Protein AF-A0A9E3BN35-F1 (afdb_monomer)

Foldseek 3Di:
DDDDDPPPVVVVVVVVVVVVVVVVVPPPWPPDAQKDWDDFPVDIAIFGAAGPVQDFLVLQLVQLDPDPDDRDPLNVQLVVLQVQLVVCLVVLVNVSNLVSRLVSLLSSLLRGPHQDDLVSLVVNLVSLVSRLVSLVVRCVVPVDPLSVVLSVLLVVLSVQLVVCSVVVNRSSSSNSSSRSSSSSCCRHLQNSLVVLLVVLVVLLVVVLDDPVLSVVLVVLSVVLSVCVSVVNSVSSNVSSRVSRRSSVVSVVD

Radius of gyration: 23.65 Å; Cα contacts (8 Å, |Δi|>4): 330; chains: 1; bounding box: 85×55×57 Å

Nearest PDB structures (foldseek):
  8xup-assembly1_B  TM=1.779E-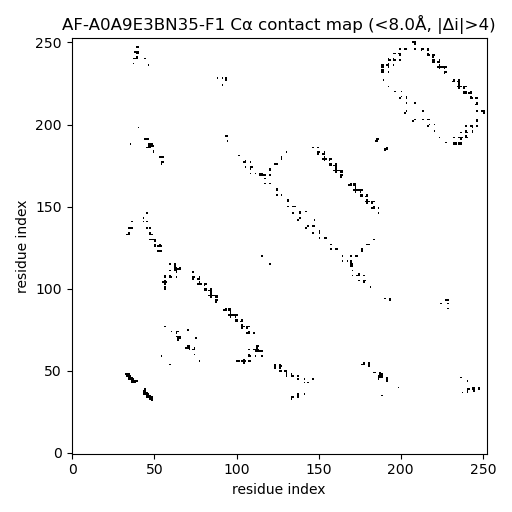01  e=2.300E+00  Escherichia coli K-12
  5vju-assembly1_A  TM=2.132E-01  e=3.803E+00  synthetic construct
  7dhg-assembly1_C  TM=1.861E-01  e=6.287E+00  Homo sapiens

Solvent-accessible surface area (backbone atoms only — not comparable to full-atom values): 13477 Å² total; per-residue (Å²): 139,83,85,84,69,86,74,64,64,66,74,69,53,59,68,61,59,59,60,59,60,62,62,69,70,65,65,85,61,78,92,63,68,53,44,52,76,50,76,35,86,96,38,79,46,67,22,31,49,73,49,94,66,47,60,50,33,74,74,41,50,80,32,29,53,85,57,96,85,61,81,28,74,58,43,52,51,32,51,51,28,48,53,47,18,51,52,28,43,76,71,66,37,52,68,64,12,53,54,27,48,47,50,19,19,48,52,34,39,74,47,51,74,46,72,58,57,69,65,63,55,51,52,34,49,54,27,49,49,56,34,50,53,32,45,48,59,42,33,76,77,49,82,43,68,73,59,51,52,45,52,50,52,27,49,53,25,44,52,52,14,52,53,28,43,74,74,67,35,42,52,62,15,38,42,26,43,37,53,19,43,48,48,54,46,59,34,16,30,49,45,38,20,52,56,39,40,56,54,34,49,52,52,54,71,66,62,78,52,60,72,70,57,40,54,50,33,54,52,34,47,50,57,14,50,52,22,46,75,73,71,37,25,65,60,10,24,56,32,16,42,51,27,26,39,57,56,46,68,57,73,77,108

Sequence (253 aa):
MRPIRRSDWIRVLLPAVACLGLLAACDEGPTGPGSQAQPAGGRMWVAVALPRDLPDDRTWLPFLSAGKGTPSPALQRVQALQETAKKLRKRGDLEGSLRKEEEASRVAAASLTAPPPRAAVADALASLDRWTGRAEEAYERHPLQELSDGLGAVRQERDAAAAALTRGDTLAAVGHLAQAAAEARQHSPAAVALRVFARAEEVVKSGRLPKEEAARADRLLRYARDAVLTGDPDRAFRRAVYALQLVESYAAR

Secondary structure (DSSP, 8-state):
-PPPPTTSSHHHHHHHHHHHHHHTT-----SS-SEEEEEETTEEEEEEPPPTT---HHHHGGGS--SSS---HHHHHHHHHHHHHHHHHHTT-HHHHHHHHHHHHHHHHHT-SSPPPHHHHHHHHHHHHHHHHHHHHHHHHS--HHHHHHHHHHHHHHHHHHHHHHTT-HHHHHHHHHHHHHHHHHTSHHHHHHHHHHHHHHHHHTT-S-HHHHHHHHHHHHHHHHHHHTT-HHHHHHHHHHHHHHHHHHHT-

pLDDT: mean 89.17, std 15.25, range [40.41, 98.75]

Structure (mmCIF, N/CA/C/O backbone):
data_AF-A0A9E3BN35-F1
#
_entry.id   AF-A0A9E3BN35-F1
#
loop_
_atom_site.group_PDB
_atom_site.id
_atom_site.type_symbol
_atom_site.label_atom_id
_atom_site.label_alt_id
_atom_site.label_comp_id
_atom_site.label_asym_id
_atom_site.label_entity_id
_atom_site.label_seq_id
_atom_site.pdbx_PDB_ins_code
_atom_site.Cartn_x
_atom_site.Cartn_y
_atom_site.Cartn_z
_atom_site.occupancy
_atom_site.B_iso_or_equiv
_atom_site.auth_seq_id
_atom_site.auth_comp_id
_atom_site.auth_asym_id
_atom_site.auth_atom_id
_atom_site.pdbx_PDB_model_num
ATOM 1 N N . MET A 1 1 ? -59.837 39.188 -5.276 1.00 44.50 1 MET A N 1
ATOM 2 C CA . MET A 1 1 ? -58.542 38.647 -4.803 1.00 44.50 1 MET A CA 1
ATOM 3 C C . MET A 1 1 ? -58.823 37.452 -3.902 1.00 44.50 1 MET A C 1
ATOM 5 O O . MET A 1 1 ? -59.474 37.635 -2.883 1.00 44.50 1 MET A O 1
ATOM 9 N N . ARG A 1 2 ? -58.458 36.226 -4.309 1.00 40.41 2 ARG A N 1
ATOM 10 C CA . ARG A 1 2 ? -58.691 35.005 -3.512 1.00 40.41 2 ARG A CA 1
ATOM 11 C C . ARG A 1 2 ? -57.408 34.617 -2.757 1.00 40.41 2 ARG A C 1
ATOM 13 O O . ARG A 1 2 ? -56.348 34.639 -3.379 1.00 40.41 2 ARG A O 1
ATOM 20 N N . PRO A 1 3 ? -57.485 34.265 -1.462 1.00 53.59 3 PRO A N 1
ATOM 21 C CA . PRO A 1 3 ? -56.320 33.868 -0.681 1.00 53.59 3 PRO A CA 1
ATOM 22 C C . PRO A 1 3 ? -55.860 32.458 -1.071 1.00 53.59 3 PRO A C 1
ATOM 24 O O . PRO A 1 3 ? -56.655 31.517 -1.113 1.00 53.59 3 PRO A O 1
ATOM 27 N N . ILE A 1 4 ? -54.567 32.321 -1.357 1.00 51.22 4 ILE A N 1
ATOM 28 C CA . ILE A 1 4 ? -53.912 31.047 -1.667 1.00 51.22 4 ILE A CA 1
ATOM 29 C C . ILE A 1 4 ? -53.781 30.246 -0.360 1.00 51.22 4 ILE A C 1
ATOM 31 O O . ILE A 1 4 ? -53.224 30.733 0.626 1.00 51.22 4 ILE A O 1
ATOM 35 N N . ARG A 1 5 ? -54.333 29.024 -0.333 1.00 52.69 5 ARG A N 1
ATOM 36 C CA . ARG A 1 5 ? -54.295 28.119 0.828 1.00 52.69 5 ARG A CA 1
ATOM 37 C C . ARG A 1 5 ? -52.888 27.535 1.006 1.00 52.69 5 ARG A C 1
ATOM 39 O O . ARG A 1 5 ? -52.274 27.055 0.061 1.00 52.69 5 ARG A O 1
ATOM 46 N N . ARG A 1 6 ? -52.404 27.522 2.254 1.00 56.34 6 ARG A N 1
ATOM 47 C CA . ARG A 1 6 ? -51.079 27.017 2.679 1.00 56.34 6 ARG A CA 1
ATOM 48 C C . ARG A 1 6 ? -50.825 25.517 2.408 1.00 56.34 6 ARG A C 1
ATOM 50 O O . ARG A 1 6 ? -49.714 25.058 2.638 1.00 56.34 6 ARG A O 1
ATOM 57 N N . SER A 1 7 ? -51.807 24.751 1.927 1.00 54.62 7 SER A N 1
ATOM 58 C CA . SER A 1 7 ? -51.709 23.289 1.763 1.00 54.62 7 SER A CA 1
ATOM 59 C C . SER A 1 7 ? -50.992 22.821 0.495 1.00 54.62 7 SER A C 1
ATOM 61 O O . SER A 1 7 ? -50.575 21.666 0.435 1.00 54.62 7 SER A O 1
ATOM 63 N N . ASP A 1 8 ? -50.823 23.689 -0.504 1.00 49.91 8 ASP A N 1
ATOM 64 C CA . ASP A 1 8 ? -50.390 23.245 -1.839 1.00 49.91 8 ASP A CA 1
ATOM 65 C C . ASP A 1 8 ? -48.860 23.242 -2.016 1.00 49.91 8 ASP A C 1
ATOM 67 O O . ASP A 1 8 ? -48.334 22.621 -2.937 1.00 49.91 8 ASP A O 1
ATOM 71 N N . TRP A 1 9 ? -48.121 23.837 -1.075 1.00 50.06 9 TRP A N 1
ATOM 72 C CA . TRP A 1 9 ? -46.653 23.905 -1.105 1.00 50.06 9 TRP A CA 1
ATOM 73 C C . TRP A 1 9 ? -45.988 22.575 -0.712 1.00 50.06 9 TRP A C 1
ATOM 75 O O . TRP A 1 9 ? -44.889 22.268 -1.167 1.00 50.06 9 TRP A O 1
ATOM 85 N N . ILE A 1 10 ? -46.667 21.743 0.087 1.00 53.41 10 ILE A N 1
ATOM 86 C CA . ILE A 1 10 ? -46.112 20.476 0.596 1.00 53.41 10 ILE A CA 1
ATOM 87 C C . ILE A 1 10 ? -46.062 19.398 -0.503 1.00 53.41 10 ILE A C 1
ATOM 89 O O . ILE A 1 10 ? -45.194 18.529 -0.475 1.00 53.41 10 ILE A O 1
ATOM 93 N N . ARG A 1 11 ? -46.934 19.466 -1.519 1.00 51.69 11 ARG A N 1
ATOM 94 C CA . ARG A 1 11 ? -46.989 18.453 -2.593 1.00 51.69 11 ARG A CA 1
ATOM 95 C C . ARG A 1 11 ? -45.994 18.682 -3.732 1.00 51.69 11 ARG A C 1
ATOM 97 O O . ARG A 1 11 ? -45.721 17.744 -4.471 1.00 51.69 11 ARG A O 1
ATOM 104 N N . VAL A 1 12 ? -45.421 19.880 -3.850 1.00 51.91 12 VAL A N 1
ATOM 105 C CA . VAL A 1 12 ? -44.444 20.204 -4.908 1.00 51.91 12 VAL A CA 1
ATOM 106 C C . VAL A 1 12 ? -42.994 20.005 -4.441 1.00 51.91 12 VAL A C 1
ATOM 108 O O . VAL A 1 12 ? -42.112 19.784 -5.263 1.00 51.91 12 VAL A O 1
ATOM 111 N N . LEU A 1 13 ? -42.731 19.995 -3.128 1.00 49.06 13 LEU A N 1
ATOM 112 C CA . LEU A 1 13 ? -41.369 19.859 -2.587 1.00 49.06 13 LEU A CA 1
ATOM 113 C C . LEU A 1 13 ? -40.915 18.410 -2.328 1.00 49.06 13 LEU A C 1
ATOM 115 O O . LEU A 1 13 ? -39.712 18.165 -2.261 1.00 49.06 13 LEU A O 1
ATOM 119 N N . LEU A 1 14 ? -41.828 17.435 -2.231 1.00 48.91 14 LEU A N 1
ATOM 120 C CA . LEU A 1 14 ? -41.452 16.039 -1.957 1.00 48.91 14 LEU A CA 1
ATOM 121 C C . LEU A 1 14 ? -40.652 15.324 -3.074 1.00 48.91 14 LEU A C 1
ATOM 123 O O . LEU A 1 14 ? -39.732 14.585 -2.726 1.00 48.91 14 LEU A O 1
ATOM 127 N N . PRO A 1 15 ? -40.908 15.516 -4.386 1.00 50.22 15 PRO A N 1
ATOM 128 C CA . PRO A 1 15 ? -40.126 14.819 -5.412 1.00 50.22 15 PRO A CA 1
ATOM 129 C C . PRO A 1 15 ? -38.738 15.441 -5.655 1.00 50.22 15 PRO A C 1
ATOM 131 O O . PRO A 1 15 ? -37.849 14.760 -6.159 1.00 50.22 15 PRO A O 1
ATOM 134 N N . ALA A 1 16 ? -38.506 16.698 -5.253 1.00 51.12 16 ALA A N 1
ATOM 135 C CA . ALA A 1 16 ? -37.208 17.360 -5.426 1.00 51.12 16 ALA A CA 1
ATOM 136 C C . ALA A 1 16 ? -36.141 16.867 -4.427 1.00 51.12 16 ALA A C 1
ATOM 138 O O . ALA A 1 16 ? -34.960 16.810 -4.764 1.00 51.12 16 ALA A O 1
ATOM 139 N N . VAL A 1 17 ? -36.545 16.449 -3.221 1.00 53.34 17 VAL A N 1
ATOM 140 C CA . VAL A 1 17 ? -35.624 15.904 -2.204 1.00 53.34 17 VAL A CA 1
ATOM 141 C C . VAL A 1 17 ? -35.221 14.455 -2.520 1.00 53.34 17 VAL A C 1
ATOM 143 O O . VAL A 1 17 ? -34.098 14.054 -2.226 1.00 53.34 17 VAL A O 1
ATOM 146 N N . ALA A 1 18 ? -36.079 13.685 -3.201 1.00 51.22 18 ALA A N 1
ATOM 147 C CA . ALA A 1 18 ? -35.779 12.304 -3.591 1.00 51.22 18 ALA A CA 1
ATOM 148 C C . ALA A 1 18 ? -34.707 12.199 -4.699 1.00 51.22 18 ALA A C 1
ATOM 150 O O . ALA A 1 18 ? -33.883 11.288 -4.667 1.00 51.22 18 ALA A O 1
ATOM 151 N N . CYS A 1 19 ? -34.649 13.151 -5.639 1.00 48.66 19 CYS A N 1
ATOM 152 C CA . CYS A 1 19 ? -33.632 13.147 -6.701 1.00 48.66 19 CYS A CA 1
ATOM 153 C C . CYS A 1 19 ? -32.238 13.595 -6.220 1.00 48.66 19 CYS A C 1
ATOM 155 O O . CYS A 1 19 ? -31.234 13.150 -6.770 1.00 48.66 19 CYS A O 1
ATOM 157 N N . LEU A 1 20 ? -32.152 14.420 -5.170 1.00 49.88 20 LEU A N 1
ATOM 158 C CA . LEU A 1 20 ? -30.868 14.823 -4.574 1.00 49.88 20 LEU A CA 1
ATOM 159 C C . LEU A 1 20 ? -30.206 13.697 -3.758 1.00 49.88 20 LEU A C 1
ATOM 161 O O . LEU A 1 20 ? -28.986 13.688 -3.625 1.00 49.88 20 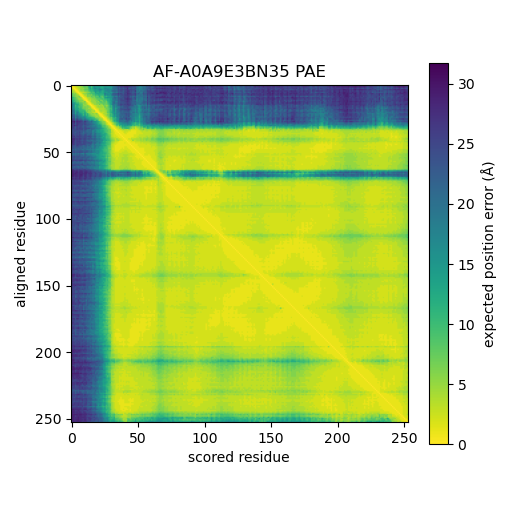LEU A O 1
ATOM 165 N N . GLY A 1 21 ? -30.975 12.712 -3.277 1.00 51.84 21 GLY A N 1
ATOM 166 C CA . GLY A 1 21 ? -30.437 11.528 -2.592 1.00 51.84 21 GLY A CA 1
ATOM 167 C C . GLY A 1 21 ? -29.764 10.508 -3.520 1.00 51.84 21 GLY A C 1
ATOM 168 O O . GLY A 1 21 ? -28.888 9.772 -3.078 1.00 51.84 21 GLY A O 1
ATOM 169 N N . LEU A 1 22 ? -30.119 10.484 -4.811 1.00 48.56 22 LEU A N 1
ATOM 170 C CA . LEU A 1 22 ? -29.555 9.539 -5.788 1.00 48.56 22 LEU A CA 1
ATOM 171 C C . LEU A 1 22 ? -28.201 9.984 -6.360 1.00 48.56 22 LEU A C 1
ATOM 173 O O . LEU A 1 22 ? -27.434 9.144 -6.816 1.00 48.56 22 LEU A O 1
ATOM 177 N N . LEU A 1 23 ? -27.870 11.277 -6.294 1.00 47.50 23 LEU A N 1
ATOM 178 C CA . LEU A 1 23 ? -26.570 11.792 -6.749 1.00 47.50 23 LEU A CA 1
ATOM 179 C C . LEU A 1 23 ? -25.475 11.713 -5.673 1.00 47.50 23 LEU A C 1
ATOM 181 O O . LEU A 1 23 ? -24.298 11.753 -6.011 1.00 47.50 23 LEU A O 1
ATOM 185 N N . ALA A 1 24 ? -25.841 11.545 -4.399 1.00 49.00 24 ALA A N 1
ATOM 186 C CA . ALA A 1 24 ? -24.886 11.351 -3.304 1.00 49.00 24 ALA A CA 1
ATOM 187 C C . ALA A 1 24 ? -24.392 9.894 -3.167 1.00 49.00 24 ALA A C 1
ATOM 189 O O . ALA A 1 24 ? -23.493 9.632 -2.375 1.00 49.00 24 ALA A O 1
ATOM 190 N N . ALA A 1 25 ? -24.968 8.951 -3.924 1.00 49.81 25 ALA A N 1
ATOM 191 C CA . ALA A 1 25 ? -24.555 7.543 -3.936 1.00 49.81 25 ALA A CA 1
ATOM 192 C C . ALA A 1 25 ? -23.559 7.205 -5.061 1.00 49.81 25 ALA A C 1
ATOM 194 O O . ALA A 1 25 ? -23.010 6.105 -5.086 1.00 49.81 25 ALA A O 1
ATOM 195 N N . CYS A 1 26 ? -23.286 8.149 -5.966 1.00 51.53 26 CYS A N 1
ATOM 196 C CA . CYS A 1 26 ? -22.156 8.071 -6.888 1.00 51.53 26 CYS A CA 1
ATOM 197 C C . CYS A 1 26 ? -20.913 8.605 -6.175 1.00 51.53 26 CYS A C 1
ATOM 199 O O . CYS A 1 26 ? -20.358 9.630 -6.563 1.00 51.53 26 CYS A O 1
ATOM 201 N N . ASP A 1 27 ? -20.520 7.939 -5.091 1.00 46.34 27 ASP A N 1
ATOM 202 C CA . ASP A 1 27 ? -19.209 8.161 -4.499 1.00 46.34 27 ASP A CA 1
ATOM 203 C C . ASP A 1 27 ? -18.195 7.860 -5.611 1.00 46.34 27 ASP A C 1
ATOM 205 O O . ASP A 1 27 ? -18.192 6.756 -6.164 1.00 46.34 27 ASP A O 1
ATOM 209 N N . GLU A 1 28 ? -17.450 8.883 -6.037 1.00 46.50 28 GLU A N 1
ATOM 210 C CA . GLU A 1 28 ? -16.473 8.841 -7.126 1.00 46.50 28 GLU A CA 1
ATOM 211 C C . GLU A 1 28 ? -15.408 7.790 -6.802 1.00 46.50 28 GLU A C 1
ATOM 213 O O . GLU A 1 28 ? -14.345 8.065 -6.237 1.00 46.50 28 GLU A O 1
ATOM 218 N N . GLY A 1 29 ? -15.715 6.541 -7.146 1.00 51.66 29 GLY A N 1
ATOM 219 C CA . GLY A 1 29 ? -14.753 5.463 -7.164 1.00 51.66 29 GLY A CA 1
ATOM 220 C C . GLY A 1 29 ? -13.608 5.836 -8.104 1.00 51.66 29 GLY A C 1
ATOM 221 O O . GLY A 1 29 ? -13.793 6.638 -9.025 1.00 51.66 29 GLY A O 1
ATOM 222 N N . PRO A 1 30 ? -12.406 5.274 -7.896 1.00 55.41 30 PRO A N 1
ATOM 223 C CA . PRO A 1 30 ? -11.317 5.472 -8.839 1.00 55.41 30 PRO A CA 1
ATOM 224 C C . PRO A 1 30 ? -11.822 5.123 -10.243 1.00 55.41 30 PRO A C 1
ATOM 226 O O . PRO A 1 30 ? -12.254 4.003 -10.489 1.00 55.41 30 PRO A O 1
ATOM 229 N N . THR A 1 31 ? -11.789 6.089 -11.161 1.00 63.09 31 THR A N 1
ATOM 230 C CA . THR A 1 31 ? -12.242 5.914 -12.553 1.00 63.09 31 THR A CA 1
ATOM 231 C C . THR A 1 31 ? -11.302 5.021 -13.372 1.00 63.09 31 THR A C 1
ATOM 233 O O . THR A 1 31 ? -11.561 4.743 -14.542 1.00 63.09 31 THR A O 1
ATOM 236 N N . GLY A 1 32 ? -10.199 4.574 -12.765 1.00 69.31 32 GLY A N 1
ATOM 237 C CA . GLY A 1 32 ? -9.247 3.627 -13.328 1.00 69.31 32 GLY A CA 1
ATOM 238 C C . GLY A 1 32 ? -9.617 2.160 -13.066 1.00 69.31 32 GLY A C 1
ATOM 239 O O . GLY A 1 32 ? -10.501 1.856 -12.265 1.00 69.31 32 GLY A O 1
ATOM 240 N N . PRO A 1 33 ? -8.927 1.220 -13.729 1.00 84.12 33 PRO A N 1
ATOM 241 C CA . PRO A 1 33 ? -9.151 -0.205 -13.518 1.00 84.12 33 PRO A CA 1
ATOM 242 C C . PRO A 1 33 ? -8.766 -0.625 -12.089 1.00 84.12 33 PRO A C 1
ATOM 244 O O . PRO A 1 33 ? -7.786 -0.134 -11.528 1.00 84.12 33 PRO A O 1
ATOM 247 N N . GLY A 1 34 ? -9.490 -1.594 -11.515 1.00 90.19 34 GLY A N 1
ATOM 248 C CA . GLY A 1 34 ? -9.203 -2.134 -10.174 1.00 90.19 34 GLY A CA 1
ATOM 249 C C . GLY A 1 34 ? -7.832 -2.817 -10.046 1.00 90.19 34 GLY A C 1
ATOM 250 O O . GLY A 1 34 ? -7.302 -2.945 -8.943 1.00 90.19 34 GLY A O 1
ATOM 251 N N . SER A 1 35 ? -7.228 -3.200 -11.172 1.00 94.88 35 SER A N 1
ATOM 252 C CA . SER A 1 35 ? -5.870 -3.737 -11.274 1.00 94.88 35 SER A CA 1
ATOM 253 C C . SER A 1 35 ? -5.256 -3.405 -12.636 1.00 94.88 35 SER A C 1
ATOM 255 O O . SER A 1 35 ? -5.982 -3.286 -13.622 1.00 94.88 35 SER A O 1
ATOM 257 N N . GLN A 1 36 ? -3.932 -3.338 -12.727 1.00 96.19 36 GLN A N 1
ATOM 258 C CA . GLN A 1 36 ? -3.188 -3.208 -13.981 1.00 96.19 36 GLN A CA 1
ATOM 259 C C . GLN A 1 36 ? -2.166 -4.336 -14.089 1.00 96.19 36 GLN A C 1
ATOM 261 O O . GLN A 1 36 ? -1.475 -4.633 -13.119 1.00 96.19 36 GLN A O 1
ATOM 266 N N . ALA A 1 37 ? -2.048 -4.928 -15.275 1.00 96.25 37 ALA A N 1
ATOM 267 C CA . ALA A 1 37 ? -1.070 -5.963 -15.573 1.00 96.25 37 ALA A CA 1
ATOM 268 C C . ALA A 1 37 ? -0.306 -5.596 -16.845 1.00 96.25 37 ALA A C 1
ATOM 270 O O . ALA A 1 37 ? -0.925 -5.235 -17.848 1.00 96.25 37 ALA A O 1
ATOM 271 N N . GLN A 1 38 ? 1.025 -5.644 -16.806 1.00 96.50 38 GLN A N 1
ATOM 272 C CA . GLN A 1 38 ? 1.857 -5.382 -17.979 1.00 96.50 38 GLN A CA 1
ATOM 273 C C . GLN A 1 38 ? 3.110 -6.276 -17.995 1.00 96.50 38 GLN A C 1
ATOM 275 O O . GLN A 1 38 ? 3.776 -6.411 -16.963 1.00 96.50 38 GLN A O 1
ATOM 280 N N . PRO A 1 39 ? 3.460 -6.880 -19.148 1.00 96.19 39 PRO A N 1
ATOM 281 C CA . PRO A 1 39 ? 4.658 -7.702 -19.271 1.00 96.19 39 PRO A CA 1
ATOM 282 C C . PRO A 1 39 ? 5.913 -6.834 -19.416 1.00 96.19 39 PRO A C 1
ATOM 284 O O . PRO A 1 39 ? 5.940 -5.926 -20.244 1.00 96.19 39 PRO A O 1
ATOM 287 N N . ALA A 1 40 ? 6.952 -7.126 -18.637 1.00 94.94 40 ALA A N 1
ATOM 288 C CA . ALA A 1 40 ? 8.309 -6.584 -18.761 1.00 94.94 40 ALA A CA 1
ATOM 289 C C . ALA A 1 40 ? 9.254 -7.349 -17.833 1.00 94.94 40 ALA A C 1
ATOM 291 O O . ALA A 1 40 ? 8.822 -7.934 -16.845 1.00 94.94 40 ALA A O 1
ATOM 292 N N . GLY A 1 41 ? 10.555 -7.316 -18.055 1.00 90.19 41 GLY A N 1
ATOM 293 C CA . GLY A 1 41 ? 11.478 -8.069 -17.207 1.00 90.19 41 GLY A CA 1
ATOM 294 C C . GLY A 1 41 ? 11.482 -9.573 -17.504 1.00 90.19 41 GLY A C 1
ATOM 295 O O . GLY A 1 41 ? 11.812 -10.335 -16.599 1.00 90.19 41 GLY A O 1
ATOM 296 N N . GLY A 1 42 ? 10.961 -10.022 -18.656 1.00 91.31 42 GLY A N 1
ATOM 297 C CA . GLY A 1 42 ? 10.615 -11.435 -18.889 1.00 91.31 42 GLY A CA 1
ATOM 298 C C . GLY A 1 42 ? 9.517 -11.981 -17.957 1.00 91.31 42 GLY A C 1
ATOM 299 O O . GLY A 1 42 ? 9.353 -13.193 -17.839 1.00 91.31 42 GLY A O 1
ATOM 300 N N . ARG A 1 43 ? 8.769 -11.106 -17.273 1.00 94.94 43 ARG A N 1
ATOM 301 C CA . ARG A 1 43 ? 7.707 -11.468 -16.323 1.00 94.94 43 ARG A CA 1
ATOM 302 C C . ARG A 1 43 ? 6.484 -10.568 -16.477 1.00 94.94 43 ARG A C 1
ATOM 304 O O . ARG A 1 43 ? 6.534 -9.526 -17.125 1.00 94.94 43 ARG A O 1
ATOM 311 N N . MET A 1 44 ? 5.371 -10.959 -15.867 1.00 96.50 44 MET A N 1
ATOM 312 C CA . MET A 1 44 ? 4.210 -10.082 -15.718 1.00 96.50 44 MET A CA 1
ATOM 313 C C . MET A 1 44 ? 4.349 -9.270 -14.427 1.00 96.50 44 MET A C 1
ATOM 315 O O . MET A 1 44 ? 4.699 -9.819 -13.379 1.00 96.50 44 MET A O 1
ATOM 319 N N . TRP A 1 45 ? 4.060 -7.973 -14.500 1.00 97.12 45 TRP A N 1
ATOM 320 C CA . TRP A 1 45 ? 3.931 -7.099 -13.338 1.00 97.12 45 TRP A CA 1
ATOM 321 C C . TRP A 1 45 ? 2.464 -6.777 -13.126 1.00 97.12 45 TRP A C 1
ATOM 323 O O . TRP A 1 45 ? 1.812 -6.296 -14.050 1.00 97.12 45 TRP A O 1
ATOM 333 N N . VAL A 1 46 ? 1.957 -7.028 -11.920 1.00 97.44 46 VAL A N 1
ATOM 334 C CA . VAL A 1 46 ? 0.560 -6.769 -11.561 1.00 97.44 46 VAL A CA 1
ATOM 335 C C . VAL A 1 46 ? 0.512 -5.813 -10.380 1.00 97.44 46 VAL A C 1
ATOM 337 O O . VAL A 1 46 ? 1.160 -6.044 -9.361 1.00 97.44 46 VAL A O 1
ATOM 340 N N . ALA A 1 47 ? -0.262 -4.745 -10.534 1.00 97.38 47 ALA A N 1
ATOM 341 C CA . ALA A 1 47 ? -0.576 -3.781 -9.494 1.00 97.38 47 ALA A CA 1
ATOM 342 C C . ALA A 1 47 ? -2.081 -3.773 -9.221 1.00 97.38 47 ALA A C 1
ATOM 344 O O . ALA A 1 47 ? -2.881 -3.761 -10.155 1.00 97.38 47 ALA A O 1
ATOM 345 N N . VAL A 1 48 ? -2.467 -3.738 -7.949 1.00 97.88 48 VAL A N 1
ATOM 346 C CA . VAL A 1 48 ? -3.865 -3.723 -7.499 1.00 97.88 48 VAL A CA 1
ATOM 347 C C . VAL A 1 48 ? -4.167 -2.363 -6.883 1.00 97.88 48 VAL A C 1
ATOM 349 O O . VAL A 1 48 ? -3.461 -1.902 -5.982 1.00 97.88 48 VAL A O 1
ATOM 352 N N . ALA A 1 49 ? -5.208 -1.693 -7.376 1.00 96.38 49 ALA A N 1
ATOM 353 C CA . ALA A 1 49 ? -5.590 -0.376 -6.889 1.00 96.38 49 ALA A CA 1
ATOM 354 C C . ALA A 1 49 ? -6.081 -0.468 -5.438 1.00 96.38 49 ALA A C 1
ATOM 356 O O . ALA A 1 49 ? -7.000 -1.231 -5.120 1.00 96.38 49 ALA A O 1
ATOM 357 N N . LEU A 1 50 ? -5.500 0.349 -4.559 1.00 96.06 50 LEU A N 1
ATOM 358 C CA . LEU A 1 50 ? -5.928 0.423 -3.167 1.00 96.06 50 LEU A CA 1
ATOM 359 C C . LEU A 1 50 ? -7.303 1.105 -3.079 1.00 96.06 50 LEU A C 1
ATOM 361 O O . LEU A 1 50 ? -7.546 2.101 -3.767 1.00 96.06 50 LEU A O 1
ATOM 365 N N . PRO A 1 51 ? -8.232 0.597 -2.260 1.00 95.56 51 PRO A N 1
ATOM 366 C CA . PRO A 1 51 ? -9.396 1.368 -1.846 1.00 95.56 51 PRO A CA 1
ATOM 367 C C . PRO A 1 51 ? -8.960 2.674 -1.166 1.00 95.56 51 PRO A C 1
ATOM 369 O O . PRO A 1 51 ? -7.967 2.701 -0.440 1.00 95.56 51 PRO A O 1
ATOM 372 N N . ARG A 1 52 ? -9.706 3.762 -1.394 1.00 92.69 52 ARG A N 1
ATOM 373 C CA . ARG A 1 52 ? -9.399 5.090 -0.830 1.00 92.69 52 ARG A CA 1
ATOM 374 C C . ARG A 1 52 ? -9.418 5.100 0.701 1.00 92.69 52 ARG A C 1
ATOM 376 O O . ARG A 1 52 ? -8.714 5.888 1.319 1.00 92.69 52 ARG A O 1
ATOM 383 N N . ASP A 1 53 ? -10.244 4.247 1.280 1.00 94.12 53 ASP A N 1
ATOM 384 C CA . ASP A 1 53 ? -10.501 4.108 2.708 1.00 94.12 53 ASP A CA 1
ATOM 385 C C . ASP A 1 53 ? -9.757 2.918 3.335 1.00 94.12 53 ASP A C 1
ATOM 387 O O . ASP A 1 53 ? -10.086 2.503 4.444 1.00 94.12 53 ASP A O 1
ATOM 391 N N . LEU A 1 54 ? -8.761 2.357 2.638 1.00 96.31 54 LEU A N 1
ATOM 392 C CA . LEU A 1 54 ? -7.901 1.330 3.218 1.00 96.31 54 LEU A CA 1
ATOM 393 C C . LEU A 1 54 ? -7.205 1.915 4.462 1.00 96.31 54 LEU A C 1
ATOM 395 O O . LEU A 1 54 ? -6.541 2.949 4.336 1.00 96.31 54 LEU A O 1
ATOM 399 N N . PRO A 1 55 ? -7.314 1.278 5.644 1.00 96.25 55 PRO A N 1
ATOM 400 C CA . PRO A 1 55 ? -6.874 1.878 6.898 1.00 96.25 55 PRO A CA 1
ATOM 401 C C . PRO A 1 55 ? -5.376 2.186 6.883 1.00 96.25 55 PRO A C 1
ATOM 403 O O . PRO A 1 55 ? -4.552 1.322 6.562 1.00 96.25 55 PRO A O 1
ATOM 406 N N . ASP A 1 56 ? -5.019 3.419 7.230 1.00 96.25 56 ASP A N 1
ATOM 407 C CA . ASP A 1 56 ? -3.648 3.907 7.385 1.00 96.25 56 ASP A CA 1
ATOM 408 C C . ASP A 1 56 ? -3.399 4.381 8.827 1.00 96.25 56 ASP A C 1
ATOM 410 O O . ASP A 1 56 ? -4.221 4.203 9.728 1.00 96.25 56 ASP A O 1
ATOM 414 N N . ASP A 1 57 ? -2.238 4.975 9.073 1.00 95.69 57 ASP A N 1
ATOM 415 C CA . ASP A 1 57 ? -1.903 5.545 10.371 1.00 95.69 57 ASP A CA 1
ATOM 416 C C . ASP A 1 57 ? -2.884 6.646 10.807 1.00 95.69 57 ASP A C 1
ATOM 418 O O . ASP A 1 57 ? -3.197 6.748 11.995 1.00 95.69 57 ASP A O 1
ATOM 422 N N . ARG A 1 58 ? -3.427 7.428 9.863 1.00 95.81 58 ARG A N 1
ATOM 423 C CA . ARG A 1 58 ? -4.378 8.524 10.119 1.00 95.81 58 ARG A CA 1
ATOM 424 C C . ARG A 1 58 ? -5.729 8.012 10.583 1.00 95.81 58 ARG A C 1
ATOM 426 O O . ARG A 1 58 ? -6.342 8.666 11.427 1.00 95.81 58 ARG A O 1
ATOM 433 N N . THR A 1 59 ? -6.158 6.850 10.087 1.00 95.88 59 THR A N 1
ATOM 434 C CA . THR A 1 59 ? -7.376 6.161 10.543 1.00 95.88 59 THR A CA 1
ATOM 435 C C . THR A 1 59 ? -7.377 5.970 12.062 1.00 95.88 59 THR A C 1
ATOM 437 O O . THR A 1 59 ? -8.416 6.106 12.707 1.00 95.88 59 THR A O 1
ATOM 440 N N . TRP A 1 60 ? -6.205 5.713 12.652 1.00 95.19 60 TRP A N 1
ATOM 441 C CA . TRP A 1 60 ? -6.076 5.337 14.060 1.00 95.19 60 TRP A CA 1
ATOM 442 C C . TRP A 1 60 ? -5.669 6.482 14.996 1.00 95.19 60 TRP A C 1
ATOM 444 O O . TRP A 1 60 ? -5.857 6.369 16.209 1.00 95.19 60 TRP A O 1
ATOM 454 N N . LEU A 1 61 ? -5.175 7.609 14.464 1.00 94.25 61 LEU A N 1
ATOM 455 C CA . LEU A 1 61 ? -4.739 8.768 15.262 1.00 94.25 61 LEU A CA 1
ATOM 456 C C . LEU A 1 61 ? -5.753 9.250 16.317 1.00 94.25 61 LEU A C 1
ATOM 458 O O . LEU A 1 61 ? -5.312 9.564 17.429 1.00 94.25 61 LEU A O 1
ATOM 462 N N . PRO A 1 62 ? -7.077 9.310 16.046 1.00 93.38 62 PRO A N 1
ATOM 463 C CA . PRO A 1 62 ? -8.046 9.767 17.044 1.00 93.38 62 PRO A CA 1
ATOM 464 C C . PRO A 1 62 ? -8.046 8.930 18.331 1.00 93.38 62 PRO A C 1
ATOM 466 O O . PRO A 1 62 ? -8.383 9.440 19.396 1.00 93.38 62 PRO A O 1
ATOM 469 N N . PHE A 1 63 ? -7.623 7.668 18.249 1.00 93.81 63 PHE A N 1
ATOM 470 C CA . PHE A 1 63 ? -7.636 6.702 19.349 1.00 93.81 63 PHE A CA 1
ATOM 471 C C . PHE A 1 63 ? -6.288 6.602 20.091 1.00 93.81 63 PHE A C 1
ATOM 473 O O . PHE A 1 63 ? -6.166 5.854 21.063 1.00 93.81 63 PHE A O 1
ATOM 480 N N . LEU A 1 64 ? -5.278 7.374 19.662 1.00 91.94 64 LEU A N 1
ATOM 481 C CA . LEU A 1 64 ? -3.968 7.486 20.319 1.00 91.94 64 LEU A CA 1
ATOM 482 C C . LEU A 1 64 ? -3.921 8.557 21.418 1.00 91.94 64 LEU A C 1
ATOM 484 O O . LEU A 1 64 ? -2.939 8.639 22.157 1.00 91.94 64 LEU A O 1
ATOM 488 N N . SER A 1 65 ? -4.920 9.438 21.490 1.00 85.12 65 SER A N 1
ATOM 489 C CA . SER A 1 65 ? -4.912 10.578 22.413 1.00 85.12 65 SER A CA 1
ATOM 490 C C . SER A 1 65 ? -5.605 10.217 23.726 1.00 85.12 65 SER A C 1
ATOM 492 O O . SER A 1 65 ? -6.802 9.952 23.749 1.00 85.12 65 SER A O 1
ATOM 494 N N . ALA A 1 66 ? -4.865 10.259 24.834 1.00 64.81 66 ALA A N 1
ATOM 495 C CA . ALA A 1 66 ? -5.342 9.834 26.154 1.00 64.81 66 ALA A CA 1
ATOM 496 C C . ALA A 1 66 ? -6.174 10.891 26.923 1.00 64.81 66 ALA A C 1
ATOM 498 O O . ALA A 1 66 ? -6.405 10.734 28.119 1.00 64.81 66 ALA A O 1
ATOM 499 N N . GLY A 1 67 ? -6.622 11.980 26.288 1.00 67.12 67 GLY A N 1
ATOM 500 C CA . GLY A 1 67 ? -7.423 13.018 26.951 1.00 67.12 67 GLY A CA 1
ATOM 501 C C . GLY A 1 67 ? -7.038 14.453 26.585 1.00 67.12 67 GLY A C 1
ATOM 502 O O . GLY A 1 67 ? -6.255 14.697 25.669 1.00 67.12 67 GLY A O 1
ATOM 503 N N . LYS A 1 68 ? -7.649 15.422 27.283 1.00 70.44 68 LYS A N 1
ATOM 504 C CA . LYS A 1 68 ? -7.624 16.856 26.945 1.00 70.44 68 LYS A CA 1
ATOM 505 C C . LYS A 1 68 ? -6.214 17.465 27.046 1.00 70.44 68 LYS A C 1
ATOM 507 O O . LYS A 1 68 ? -5.777 17.836 28.129 1.00 70.44 68 LYS A O 1
ATOM 512 N N . GLY A 1 69 ? -5.567 17.658 25.896 1.00 74.44 69 GLY A N 1
ATOM 513 C CA . GLY A 1 69 ? -4.621 18.761 25.667 1.00 74.44 69 GLY A CA 1
ATOM 514 C C . GLY A 1 69 ? -3.176 18.382 25.342 1.00 74.44 69 GLY A C 1
ATOM 515 O O . GLY A 1 69 ? -2.529 19.131 24.616 1.00 74.44 69 GLY A O 1
ATOM 516 N N . THR A 1 70 ? -2.680 17.228 25.796 1.00 81.00 70 THR A N 1
ATOM 517 C CA . THR A 1 70 ? -1.279 16.832 25.565 1.00 81.00 70 THR A CA 1
ATOM 518 C C . THR A 1 70 ? -1.198 15.629 24.622 1.00 81.00 70 THR A C 1
ATOM 520 O O . THR A 1 70 ? -1.766 14.581 24.940 1.00 81.00 70 THR A O 1
ATOM 523 N N . PRO A 1 71 ? -0.488 15.733 23.479 1.00 85.12 71 PRO A N 1
ATOM 524 C CA . PRO A 1 71 ? -0.247 14.597 22.594 1.00 85.12 71 PRO A CA 1
ATOM 525 C C . PRO A 1 71 ? 0.442 13.456 23.344 1.00 85.12 71 PRO A C 1
ATOM 527 O O . PRO A 1 71 ? 1.465 13.681 23.995 1.00 85.12 71 PRO A O 1
ATOM 530 N N . SER A 1 72 ? -0.083 12.235 23.228 1.00 91.00 72 SER A N 1
ATOM 531 C CA . SER A 1 72 ? 0.568 11.058 23.807 1.00 91.00 72 SER A CA 1
ATOM 532 C C . SER A 1 72 ? 1.949 10.827 23.167 1.00 91.00 72 SER A C 1
ATOM 534 O O . SER A 1 72 ? 2.154 11.190 22.002 1.00 91.00 72 SER A O 1
ATOM 536 N N . PRO A 1 73 ? 2.907 10.187 23.867 1.00 94.06 73 PRO A N 1
ATOM 537 C CA . PRO A 1 73 ? 4.197 9.824 23.273 1.00 94.06 73 PRO A CA 1
ATOM 538 C C . PRO A 1 73 ? 4.051 8.990 21.989 1.00 94.06 73 PRO A C 1
ATOM 540 O O . PRO A 1 73 ? 4.819 9.154 21.042 1.00 94.06 73 PRO A O 1
ATOM 543 N N . ALA A 1 74 ? 3.026 8.134 21.928 1.00 94.50 74 ALA A N 1
ATOM 544 C CA . ALA A 1 74 ? 2.684 7.364 20.739 1.00 94.50 74 ALA A CA 1
ATOM 545 C C . ALA A 1 74 ? 2.270 8.260 19.563 1.00 94.50 74 ALA A C 1
ATOM 547 O O . ALA A 1 74 ? 2.808 8.114 18.466 1.00 94.50 74 ALA A O 1
ATOM 548 N N . LEU A 1 75 ? 1.375 9.227 19.797 1.00 95.00 75 LEU A N 1
ATOM 549 C CA . LEU A 1 75 ? 0.964 10.196 18.780 1.00 95.00 75 LEU A CA 1
ATOM 550 C C . LEU A 1 75 ? 2.165 10.996 18.254 1.00 95.00 75 LEU A C 1
ATOM 552 O O . LEU A 1 75 ? 2.330 11.128 17.042 1.00 95.00 75 LEU A O 1
ATOM 556 N N . GLN A 1 76 ? 3.042 11.465 19.147 1.00 95.25 76 GLN A N 1
ATOM 557 C CA . GLN A 1 76 ? 4.265 12.179 18.761 1.00 95.25 76 GLN A CA 1
ATOM 558 C C . GLN A 1 76 ? 5.189 11.303 17.901 1.00 95.25 76 GLN A C 1
ATOM 560 O O . GLN A 1 76 ? 5.736 11.772 16.902 1.00 95.25 76 GLN A O 1
ATOM 565 N N . ARG A 1 77 ? 5.335 10.016 18.243 1.00 97.12 77 ARG A N 1
ATOM 566 C CA . ARG A 1 77 ? 6.135 9.062 17.462 1.00 97.12 77 ARG A CA 1
ATOM 567 C C . ARG A 1 77 ? 5.559 8.839 16.063 1.00 97.12 77 ARG A C 1
ATOM 569 O O . ARG A 1 77 ? 6.318 8.876 15.096 1.00 97.12 77 ARG A O 1
ATOM 576 N N . VAL A 1 78 ? 4.245 8.643 15.940 1.00 97.12 78 VAL A N 1
ATOM 577 C CA . VAL A 1 78 ? 3.579 8.491 14.633 1.00 97.12 78 VAL A CA 1
ATOM 578 C C . VAL A 1 78 ? 3.766 9.756 13.790 1.00 97.12 78 VAL A C 1
ATOM 580 O O . VAL A 1 78 ? 4.189 9.667 12.640 1.00 97.12 78 VAL A O 1
ATOM 583 N N . GLN A 1 79 ? 3.572 10.942 14.373 1.00 96.44 79 GLN A N 1
ATOM 584 C CA . GLN A 1 79 ? 3.805 12.220 13.687 1.00 96.44 79 GLN A CA 1
ATOM 585 C C . GLN A 1 79 ? 5.264 12.387 13.234 1.00 96.44 79 GLN A C 1
ATOM 587 O O . GLN A 1 79 ? 5.522 12.831 12.115 1.00 96.44 79 GLN A O 1
ATOM 592 N N . ALA A 1 80 ? 6.238 11.988 14.056 1.00 97.88 80 ALA A N 1
ATOM 593 C CA . ALA A 1 80 ? 7.649 12.027 13.679 1.00 97.88 80 ALA A CA 1
ATOM 594 C C . ALA A 1 80 ? 7.966 11.092 12.495 1.00 97.88 80 ALA A C 1
ATOM 596 O O . ALA A 1 80 ? 8.737 11.463 11.601 1.00 97.88 80 ALA A O 1
ATOM 597 N N . LEU A 1 81 ? 7.356 9.902 12.450 1.00 98.31 81 LEU A N 1
ATOM 598 C CA . LEU A 1 81 ? 7.469 8.979 11.316 1.00 98.31 81 LEU A CA 1
ATOM 599 C C . LEU A 1 81 ? 6.830 9.562 10.050 1.00 98.31 81 LEU A C 1
ATOM 601 O O . LEU A 1 81 ? 7.474 9.548 9.001 1.00 98.31 81 LEU A O 1
ATOM 605 N N . GLN A 1 82 ? 5.640 10.163 10.150 1.00 97.88 82 GLN A N 1
ATOM 606 C CA . GLN A 1 82 ? 4.985 10.863 9.037 1.00 97.88 82 GLN A CA 1
ATOM 607 C C . GLN A 1 82 ? 5.853 12.003 8.487 1.00 97.88 82 GLN A C 1
ATOM 609 O O . GLN A 1 82 ? 6.036 12.130 7.275 1.00 97.88 82 GLN A O 1
ATOM 614 N N . GLU A 1 83 ? 6.427 12.835 9.357 1.00 98.19 83 GLU A N 1
ATOM 615 C CA . GLU A 1 83 ? 7.320 13.919 8.938 1.00 98.19 83 GLU A CA 1
ATOM 616 C C . GLU A 1 83 ? 8.607 13.388 8.301 1.00 98.19 83 GLU A C 1
ATOM 618 O O . GLU A 1 83 ? 9.106 13.953 7.323 1.00 98.19 83 GLU A O 1
ATOM 623 N N . THR A 1 84 ? 9.127 12.267 8.799 1.00 98.44 84 THR A N 1
ATOM 624 C CA . THR A 1 84 ? 10.270 11.582 8.185 1.00 98.44 84 THR A CA 1
ATOM 625 C C . THR A 1 84 ? 9.902 11.067 6.795 1.00 98.44 84 THR A C 1
ATOM 627 O O . THR A 1 84 ? 10.621 11.357 5.841 1.00 98.44 84 THR A O 1
ATOM 630 N N . ALA A 1 85 ? 8.753 10.406 6.639 1.00 97.62 85 ALA A N 1
ATOM 631 C CA . ALA A 1 85 ? 8.257 9.943 5.347 1.00 97.62 85 ALA A CA 1
ATOM 632 C C . ALA A 1 85 ? 8.098 11.094 4.343 1.00 97.62 85 ALA A C 1
ATOM 634 O O . ALA A 1 85 ? 8.537 10.977 3.196 1.00 97.62 85 ALA A O 1
ATOM 635 N N . LYS A 1 86 ? 7.548 12.240 4.772 1.00 97.00 86 LYS A N 1
ATOM 636 C CA . LYS A 1 86 ? 7.443 13.455 3.946 1.00 97.00 86 LYS A CA 1
ATOM 637 C C . LYS A 1 86 ? 8.815 13.989 3.533 1.00 97.00 86 LYS A C 1
ATOM 639 O O . LYS A 1 86 ? 8.994 14.370 2.377 1.00 97.00 86 LYS A O 1
ATOM 644 N N . LYS A 1 87 ? 9.793 14.028 4.447 1.00 97.56 87 LYS A N 1
ATOM 645 C CA . LYS A 1 87 ? 11.170 14.465 4.146 1.00 97.56 87 LYS A CA 1
ATOM 646 C C . LYS A 1 87 ? 11.855 13.531 3.148 1.00 97.56 87 LYS A C 1
ATOM 648 O O . LYS A 1 87 ? 12.496 14.027 2.225 1.00 97.56 87 LYS A O 1
ATOM 653 N N . LEU A 1 88 ? 11.695 12.216 3.303 1.00 96.81 88 LEU A N 1
ATOM 654 C CA . LEU A 1 88 ? 12.226 11.217 2.370 1.00 96.81 88 LEU A CA 1
ATOM 655 C C . LEU A 1 88 ? 11.598 11.378 0.981 1.00 96.81 88 LEU A C 1
ATOM 657 O O . LEU A 1 88 ? 12.327 11.521 0.001 1.00 96.81 88 LEU A O 1
ATOM 661 N N . ARG A 1 89 ? 10.269 11.534 0.911 1.00 95.31 89 ARG A N 1
ATOM 662 C CA . ARG A 1 89 ? 9.546 11.823 -0.337 1.00 95.31 89 ARG A CA 1
ATOM 663 C C . ARG A 1 89 ? 10.079 13.079 -1.029 1.00 95.31 89 ARG A C 1
ATOM 665 O O . ARG A 1 89 ? 10.413 13.029 -2.205 1.00 95.31 89 ARG A O 1
ATOM 672 N N . LYS A 1 90 ? 10.249 14.188 -0.298 1.00 94.25 90 LYS A N 1
ATOM 673 C CA . LYS A 1 90 ? 10.819 15.441 -0.840 1.00 94.25 90 LYS A CA 1
ATOM 674 C C . LYS A 1 90 ? 12.250 15.290 -1.369 1.00 94.25 90 LYS A C 1
ATOM 676 O O . LYS A 1 90 ? 12.643 16.045 -2.250 1.00 94.25 90 LYS A O 1
ATOM 681 N N . ARG A 1 91 ? 13.028 14.344 -0.837 1.00 95.94 91 ARG A N 1
ATOM 682 C CA . ARG A 1 91 ? 14.394 14.027 -1.293 1.00 95.94 91 ARG A CA 1
ATOM 683 C C . ARG A 1 91 ? 14.431 12.994 -2.425 1.00 95.94 91 ARG A C 1
ATOM 685 O O . ARG A 1 91 ? 15.516 12.653 -2.879 1.00 95.94 91 ARG A O 1
ATOM 692 N N . GLY A 1 92 ? 13.277 12.489 -2.865 1.00 90.88 92 GLY A N 1
ATOM 693 C CA . GLY A 1 92 ?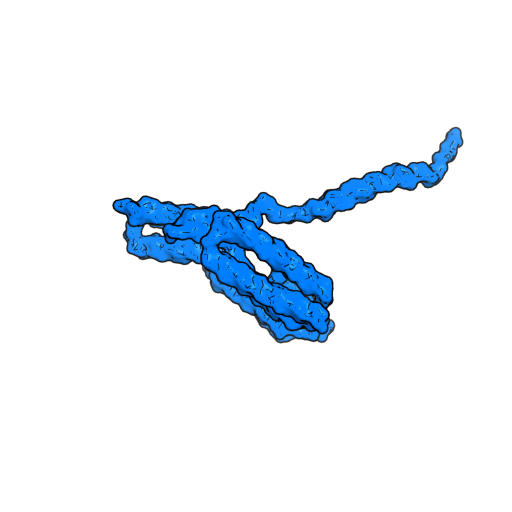 13.177 11.436 -3.876 1.00 90.88 92 GLY A CA 1
ATOM 694 C C . GLY A 1 92 ? 13.383 10.014 -3.342 1.00 90.88 92 GLY A C 1
ATOM 695 O O . GLY A 1 92 ? 13.315 9.070 -4.127 1.00 90.88 92 GLY A O 1
ATOM 696 N N . ASP A 1 93 ? 13.578 9.831 -2.030 1.00 94.88 93 ASP A N 1
ATOM 697 C CA . ASP A 1 93 ? 13.621 8.506 -1.397 1.00 94.88 93 ASP A CA 1
ATOM 698 C C . ASP A 1 93 ? 12.193 7.993 -1.152 1.00 94.88 93 ASP A C 1
ATOM 700 O O . ASP A 1 93 ? 11.629 8.068 -0.057 1.00 94.88 93 ASP A O 1
ATOM 704 N N . LEU A 1 94 ? 11.574 7.529 -2.235 1.00 94.00 94 LEU A N 1
ATOM 705 C CA . LEU A 1 94 ? 10.199 7.037 -2.249 1.00 94.00 94 LEU A CA 1
ATOM 706 C C . LEU A 1 94 ? 10.038 5.722 -1.478 1.00 94.00 94 LEU A C 1
ATOM 708 O O . LEU A 1 94 ? 9.046 5.547 -0.776 1.00 94.00 94 LEU A O 1
ATOM 712 N N . GLU A 1 95 ? 11.012 4.820 -1.572 1.00 94.56 95 GLU A N 1
ATOM 713 C CA . GLU A 1 95 ? 10.980 3.536 -0.868 1.00 94.56 95 GLU A CA 1
ATOM 714 C C . GLU A 1 95 ? 11.147 3.731 0.642 1.00 94.56 95 GLU A C 1
ATOM 716 O O . GLU A 1 95 ? 10.389 3.175 1.439 1.00 94.56 95 GLU A O 1
ATOM 721 N N . GLY A 1 96 ? 12.096 4.575 1.061 1.00 96.44 96 GLY A N 1
ATOM 722 C CA . GLY A 1 96 ? 12.222 4.987 2.454 1.00 96.44 96 GLY A CA 1
ATOM 723 C C . GLY A 1 96 ? 10.953 5.669 2.968 1.00 96.44 96 GLY A C 1
ATOM 724 O O . GLY A 1 96 ? 10.535 5.405 4.095 1.00 96.44 96 GLY A O 1
ATOM 725 N N . SER A 1 97 ? 10.304 6.495 2.141 1.00 96.25 97 SER A N 1
ATOM 726 C CA . SER A 1 97 ? 9.025 7.127 2.480 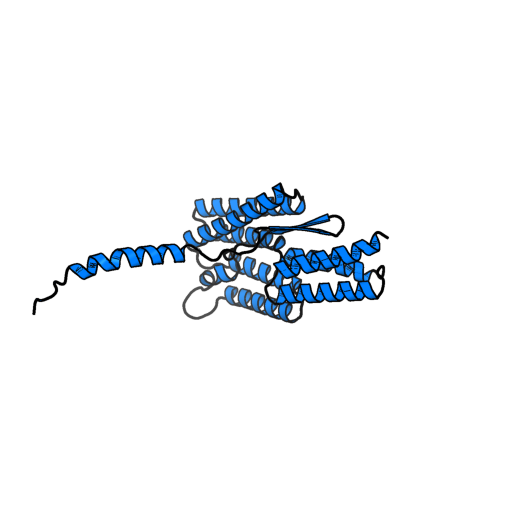1.00 96.25 97 SER A CA 1
ATOM 727 C C . SER A 1 97 ? 7.921 6.099 2.754 1.00 96.25 97 SER A C 1
ATOM 729 O O . SER A 1 97 ? 7.343 6.128 3.840 1.00 96.25 97 SER A O 1
ATOM 731 N N . LEU A 1 98 ? 7.686 5.148 1.838 1.00 94.75 98 LEU A N 1
ATOM 732 C CA . LEU A 1 98 ? 6.667 4.103 2.010 1.00 94.75 98 LEU A CA 1
ATOM 733 C C . LEU A 1 98 ? 6.936 3.232 3.245 1.00 94.75 98 LEU A C 1
ATOM 735 O O . LEU A 1 98 ? 6.021 2.986 4.028 1.00 94.75 98 LEU A O 1
ATOM 739 N N . ARG A 1 99 ? 8.197 2.840 3.483 1.00 96.44 99 ARG A N 1
ATOM 740 C CA . ARG A 1 99 ? 8.577 2.080 4.690 1.00 96.44 99 ARG A CA 1
ATOM 741 C C . ARG A 1 99 ? 8.253 2.837 5.978 1.00 96.44 99 ARG A C 1
ATOM 743 O O . ARG A 1 99 ? 7.842 2.228 6.962 1.00 96.44 99 ARG A O 1
ATOM 750 N N . LYS A 1 100 ? 8.426 4.164 5.991 1.00 98.06 100 LYS A N 1
ATOM 751 C CA . LYS A 1 100 ? 8.093 4.999 7.156 1.00 98.06 100 LYS A CA 1
ATOM 752 C C . LYS A 1 100 ? 6.588 5.188 7.346 1.00 98.06 100 LYS A C 1
ATOM 754 O O . LYS A 1 100 ? 6.156 5.263 8.491 1.00 98.06 100 LYS A O 1
ATOM 759 N N . GLU A 1 101 ? 5.799 5.217 6.275 1.00 96.69 101 GLU A N 1
ATOM 760 C CA . GLU A 1 101 ? 4.326 5.227 6.348 1.00 96.69 101 GLU A CA 1
ATOM 761 C C . GLU A 1 101 ? 3.774 3.890 6.879 1.00 96.69 101 GLU A C 1
ATOM 763 O O . GLU A 1 101 ? 2.886 3.868 7.734 1.00 96.69 101 GLU A O 1
ATOM 768 N N . GLU A 1 102 ? 4.355 2.767 6.453 1.00 96.19 102 GLU A N 1
ATOM 769 C CA . GLU A 1 102 ? 4.036 1.440 6.991 1.00 96.19 102 GLU A CA 1
ATOM 770 C C . GLU A 1 102 ? 4.414 1.323 8.478 1.00 96.19 102 GLU A C 1
ATOM 772 O O . GLU A 1 102 ? 3.615 0.871 9.301 1.00 96.19 102 GLU A O 1
ATOM 777 N N . GLU A 1 103 ? 5.615 1.780 8.854 1.00 97.38 103 GLU A N 1
ATOM 778 C CA . GLU A 1 103 ? 6.048 1.830 10.254 1.00 97.38 103 GLU A CA 1
ATOM 779 C C . GLU A 1 103 ? 5.109 2.698 11.102 1.00 97.38 103 GLU A C 1
ATOM 781 O O . GLU A 1 103 ? 4.709 2.276 12.187 1.00 97.38 103 GLU A O 1
ATOM 786 N N . ALA A 1 104 ? 4.708 3.871 10.600 1.00 97.81 104 ALA A N 1
ATOM 787 C CA . ALA A 1 104 ? 3.743 4.742 11.266 1.00 97.81 104 ALA A CA 1
ATOM 788 C C . ALA A 1 104 ? 2.407 4.025 11.502 1.00 97.81 104 ALA A C 1
ATOM 790 O O . ALA A 1 104 ? 1.870 4.095 12.607 1.00 97.81 104 ALA A O 1
ATOM 791 N N . SER A 1 105 ? 1.917 3.281 10.506 1.00 96.56 105 SER A N 1
ATOM 792 C CA . SER A 1 105 ? 0.654 2.533 10.590 1.00 96.56 105 SER A CA 1
ATOM 793 C C . SER A 1 105 ? 0.716 1.432 11.648 1.00 96.56 105 SER A C 1
ATOM 795 O O . SER A 1 105 ? -0.182 1.333 12.485 1.00 96.56 105 SER A O 1
ATOM 797 N N . ARG A 1 106 ? 1.808 0.654 11.683 1.00 96.19 106 ARG A N 1
ATOM 798 C CA . ARG A 1 106 ? 2.021 -0.378 12.714 1.00 96.19 106 ARG A CA 1
ATOM 799 C C . ARG A 1 106 ? 2.143 0.215 14.114 1.00 96.19 106 ARG A C 1
ATOM 801 O O . ARG A 1 106 ? 1.535 -0.297 15.049 1.00 96.19 106 ARG A O 1
ATOM 808 N N . VAL A 1 107 ? 2.904 1.302 14.267 1.00 97.50 107 VAL A N 1
ATOM 809 C CA . VAL A 1 107 ? 3.053 1.986 15.561 1.00 97.50 107 VAL A CA 1
ATOM 810 C C . VAL A 1 107 ? 1.711 2.547 16.029 1.00 97.50 107 VAL A C 1
ATOM 812 O O . VAL A 1 107 ? 1.390 2.400 17.206 1.00 97.50 107 VAL A O 1
ATOM 815 N N . ALA A 1 108 ? 0.917 3.143 15.137 1.00 96.88 108 ALA A N 1
ATOM 816 C CA . ALA A 1 108 ? -0.410 3.653 15.468 1.00 96.88 108 ALA A CA 1
ATOM 817 C C . ALA A 1 108 ? -1.344 2.528 15.945 1.00 96.88 108 ALA A C 1
ATOM 819 O O . ALA A 1 108 ? -1.927 2.637 17.019 1.00 96.88 108 ALA A O 1
ATOM 820 N N . ALA A 1 109 ? -1.419 1.418 15.207 1.00 96.62 109 ALA A N 1
ATOM 821 C CA . ALA A 1 109 ? -2.248 0.271 15.575 1.00 96.62 109 ALA A CA 1
ATOM 822 C C . ALA A 1 109 ? -1.836 -0.365 16.916 1.00 96.62 109 ALA A C 1
ATOM 824 O O . ALA A 1 109 ? -2.688 -0.675 17.744 1.00 96.62 109 ALA A O 1
ATOM 825 N N . ALA A 1 110 ? -0.532 -0.513 17.164 1.00 96.50 110 ALA A N 1
ATOM 826 C CA . ALA A 1 110 ? -0.017 -1.123 18.391 1.00 96.50 110 ALA A CA 1
ATOM 827 C C . ALA A 1 110 ? -0.098 -0.210 19.629 1.00 96.50 110 ALA A C 1
ATOM 829 O O . ALA A 1 110 ? 0.018 -0.693 20.752 1.00 96.50 110 ALA A O 1
ATOM 830 N N . SER A 1 111 ? -0.264 1.104 19.441 1.00 96.62 111 SER A N 1
ATOM 831 C CA . SER A 1 111 ? -0.207 2.091 20.532 1.00 96.62 111 SER A CA 1
ATOM 832 C C . SER A 1 111 ? -1.569 2.674 20.907 1.00 96.62 111 SER A C 1
ATOM 834 O O . SER A 1 111 ? -1.633 3.704 21.583 1.00 96.62 111 SER A O 1
ATOM 836 N N . LEU A 1 112 ? -2.654 2.056 20.445 1.00 95.44 112 LEU A N 1
ATOM 837 C CA . LEU A 1 112 ? -4.012 2.487 20.748 1.00 95.44 112 LEU A CA 1
ATOM 838 C C . LEU A 1 112 ? -4.264 2.501 22.258 1.00 95.44 112 LEU A C 1
ATOM 840 O O . LEU A 1 112 ? -4.124 1.489 22.939 1.00 95.44 112 LEU A O 1
ATOM 844 N N . THR A 1 113 ? -4.666 3.661 22.778 1.00 91.75 113 THR A N 1
ATOM 845 C CA . THR A 1 113 ? -4.998 3.840 24.201 1.00 91.75 113 THR A CA 1
ATOM 846 C C . THR A 1 113 ? -6.492 3.712 24.475 1.00 91.75 113 THR A C 1
ATOM 848 O O . THR A 1 113 ? -6.901 3.576 25.624 1.00 91.75 113 THR A O 1
ATOM 851 N N . ALA A 1 114 ? -7.311 3.775 23.425 1.00 91.88 114 ALA A N 1
ATOM 852 C CA . ALA A 1 114 ? -8.749 3.575 23.482 1.00 91.88 114 ALA A CA 1
ATOM 853 C C . ALA A 1 114 ? -9.175 2.579 22.392 1.00 91.88 114 ALA A C 1
ATOM 855 O O . ALA A 1 114 ? -8.646 2.646 21.279 1.00 91.88 114 ALA A O 1
ATOM 856 N N . PRO A 1 115 ? -10.130 1.676 22.677 1.00 95.19 115 PRO A N 1
ATOM 857 C CA . PRO A 1 115 ? -10.664 0.770 21.671 1.00 95.19 115 PRO A CA 1
ATOM 858 C C . PRO A 1 115 ? -11.406 1.567 20.587 1.00 95.19 115 PRO A C 1
ATOM 860 O O . PRO A 1 115 ? -12.312 2.343 20.914 1.00 95.19 115 PRO A O 1
ATOM 863 N N . PRO A 1 116 ? -11.078 1.378 19.299 1.00 96.50 116 PRO A N 1
ATOM 864 C CA . PRO A 1 116 ? -11.834 1.990 18.217 1.00 96.50 116 PRO A CA 1
ATOM 865 C C . PRO A 1 116 ? -13.281 1.471 18.197 1.00 96.50 116 PRO A C 1
ATOM 867 O O . PRO A 1 116 ? -13.521 0.310 18.560 1.00 96.50 116 PRO A O 1
ATOM 870 N N . PRO A 1 117 ? -14.261 2.288 17.761 1.00 97.31 117 PRO A N 1
ATOM 871 C CA . PRO A 1 117 ? -15.638 1.851 17.592 1.00 97.31 117 PRO A CA 1
ATOM 872 C C . PRO A 1 117 ? -15.727 0.644 16.661 1.00 97.31 117 PRO A C 1
ATOM 874 O O . PRO A 1 117 ? -15.098 0.621 15.603 1.00 97.31 117 PRO A O 1
ATOM 877 N N . ARG A 1 118 ? -16.582 -0.325 17.009 1.00 98.00 118 ARG A N 1
ATOM 878 C CA . ARG A 1 118 ? -16.812 -1.539 16.207 1.00 98.00 118 ARG A CA 1
ATOM 879 C C . ARG A 1 118 ? -17.120 -1.225 14.736 1.00 98.00 118 ARG A C 1
ATOM 881 O O . ARG A 1 118 ? -16.636 -1.933 13.863 1.00 98.00 118 ARG A O 1
ATOM 888 N N . ALA A 1 119 ? -17.896 -0.169 14.478 1.00 97.62 119 ALA A N 1
ATOM 889 C CA . ALA A 1 119 ? -18.248 0.271 13.127 1.00 97.62 119 ALA A CA 1
ATOM 890 C C . ALA A 1 119 ? -17.011 0.669 12.304 1.00 97.62 119 ALA A C 1
ATOM 892 O O . ALA A 1 119 ? -16.835 0.159 11.209 1.00 97.62 119 ALA A O 1
ATOM 893 N N . ALA A 1 120 ? -16.094 1.460 12.872 1.00 97.25 120 ALA A N 1
ATOM 894 C CA . ALA A 1 120 ? -14.867 1.861 12.181 1.00 97.25 120 ALA A CA 1
ATOM 895 C C . ALA A 1 120 ? -13.973 0.656 11.827 1.00 97.25 120 ALA A C 1
ATOM 897 O O . ALA A 1 120 ? -13.359 0.618 10.764 1.00 97.25 120 ALA A O 1
ATOM 898 N N . VAL A 1 121 ? -13.919 -0.356 12.702 1.00 98.31 121 VAL A N 1
ATOM 899 C CA . VAL A 1 121 ? -13.198 -1.612 12.430 1.00 98.31 121 VAL A CA 1
ATOM 900 C C . VAL A 1 121 ? -13.896 -2.429 11.334 1.00 98.31 121 VAL A C 1
ATOM 902 O O . VAL A 1 121 ? -13.227 -3.011 10.484 1.00 98.31 121 VAL A O 1
ATOM 905 N N . ALA A 1 122 ? -15.232 -2.459 11.322 1.00 98.31 122 ALA A N 1
ATOM 906 C CA . ALA A 1 122 ? -16.009 -3.131 10.282 1.00 98.31 122 ALA A CA 1
ATOM 907 C C . ALA A 1 122 ? -15.848 -2.460 8.905 1.00 98.31 122 ALA A C 1
ATOM 909 O O . ALA A 1 122 ? -15.683 -3.158 7.908 1.00 98.31 122 ALA A O 1
ATOM 910 N N . ASP A 1 123 ? -15.814 -1.128 8.852 1.00 97.75 123 ASP A N 1
ATOM 911 C CA . ASP A 1 123 ? -15.571 -0.377 7.614 1.00 97.75 123 ASP A CA 1
ATOM 912 C C . ASP A 1 123 ? -14.170 -0.674 7.053 1.00 97.75 123 ASP A C 1
ATOM 914 O O . ASP A 1 123 ? -14.002 -0.920 5.856 1.00 97.75 123 ASP A O 1
ATOM 918 N N . ALA A 1 124 ? -13.163 -0.747 7.929 1.00 97.94 124 ALA A N 1
ATOM 919 C CA . ALA A 1 124 ? -11.802 -1.124 7.558 1.00 97.94 124 ALA A CA 1
ATOM 920 C C . ALA A 1 124 ? -11.705 -2.566 7.013 1.00 97.94 124 ALA A C 1
ATOM 922 O O . ALA A 1 124 ? -10.989 -2.801 6.036 1.00 97.94 124 ALA A O 1
ATOM 923 N N . LEU A 1 125 ? -12.451 -3.519 7.591 1.00 98.50 125 LEU A N 1
ATOM 924 C CA . LEU A 1 125 ? -12.587 -4.880 7.047 1.00 98.50 125 LEU A CA 1
ATOM 925 C C . LEU A 1 125 ? -13.211 -4.862 5.646 1.00 98.50 125 LEU A C 1
ATOM 927 O O . LEU A 1 125 ? -12.650 -5.446 4.722 1.00 98.50 125 LEU A O 1
ATOM 931 N N . ALA A 1 126 ? -14.316 -4.134 5.464 1.00 98.19 126 ALA A N 1
ATOM 932 C CA . ALA A 1 126 ? -14.985 -4.025 4.169 1.00 98.19 126 ALA A CA 1
ATOM 933 C C . ALA A 1 126 ? -14.079 -3.394 3.095 1.00 98.19 126 ALA A C 1
ATOM 935 O O . ALA A 1 126 ? -14.153 -3.751 1.916 1.00 98.19 126 ALA A O 1
ATOM 936 N N . SER A 1 127 ? -13.200 -2.469 3.487 1.00 97.69 127 SER A N 1
ATOM 937 C CA . SER A 1 127 ? -12.177 -1.924 2.596 1.00 97.69 127 SER A CA 1
ATOM 938 C C . SER A 1 127 ? -11.179 -2.997 2.144 1.00 97.69 127 SER A C 1
ATOM 940 O O . SER A 1 127 ? -10.937 -3.143 0.943 1.00 97.69 127 SER A O 1
ATOM 942 N N . LEU A 1 128 ? -10.668 -3.822 3.063 1.00 98.06 128 LEU A N 1
ATOM 943 C CA . LEU A 1 128 ? -9.805 -4.957 2.711 1.00 98.06 128 LEU A CA 1
ATOM 944 C C . LEU A 1 128 ? -10.510 -5.996 1.836 1.00 98.06 128 LEU A C 1
ATOM 946 O O . LEU A 1 128 ? -9.880 -6.523 0.922 1.00 98.06 128 LEU A O 1
ATOM 950 N N . ASP A 1 129 ? -11.800 -6.257 2.043 1.00 98.31 129 ASP A N 1
ATOM 951 C CA . ASP A 1 129 ? -12.566 -7.156 1.172 1.00 98.31 129 ASP A CA 1
ATOM 952 C C . ASP A 1 129 ? -12.631 -6.633 -0.265 1.00 98.31 129 ASP A C 1
ATOM 954 O O . ASP A 1 129 ? -12.405 -7.388 -1.210 1.00 98.31 129 ASP A O 1
ATOM 958 N N . ARG A 1 130 ? -12.833 -5.322 -0.456 1.00 97.69 130 ARG A N 1
ATOM 959 C CA . ARG A 1 130 ? -12.780 -4.718 -1.798 1.00 97.69 130 ARG A CA 1
ATOM 960 C C . ARG A 1 130 ? -11.404 -4.841 -2.438 1.00 97.69 130 ARG A C 1
ATOM 962 O O . ARG A 1 130 ? -11.321 -5.045 -3.647 1.00 97.69 130 ARG A O 1
ATOM 969 N N . TRP A 1 131 ? -10.327 -4.693 -1.668 1.00 97.94 131 TRP A N 1
ATOM 970 C CA . TRP A 1 131 ? -8.983 -4.937 -2.194 1.00 97.94 131 TRP A CA 1
ATOM 971 C C . TRP A 1 131 ? -8.791 -6.412 -2.571 1.00 97.94 131 TRP A C 1
ATOM 973 O O . TRP A 1 131 ? -8.299 -6.700 -3.659 1.00 97.94 131 TRP A O 1
ATOM 983 N N . THR A 1 132 ? -9.237 -7.329 -1.710 1.00 98.25 132 THR A N 1
ATOM 984 C CA . THR A 1 132 ? -9.127 -8.782 -1.897 1.00 98.25 132 THR A CA 1
ATOM 985 C C . THR A 1 132 ? -9.860 -9.217 -3.166 1.00 98.25 132 THR A C 1
ATOM 987 O O . THR A 1 132 ? -9.257 -9.884 -3.997 1.00 98.25 132 THR A O 1
ATOM 990 N N . GLY A 1 133 ? -11.089 -8.739 -3.396 1.00 97.75 133 GLY A N 1
ATOM 991 C CA . GLY A 1 133 ? -11.828 -9.014 -4.633 1.00 97.75 133 GLY A CA 1
ATOM 992 C C . GLY A 1 133 ? -11.108 -8.506 -5.890 1.00 97.75 133 GLY A C 1
ATOM 993 O O . GLY A 1 133 ? -10.975 -9.234 -6.869 1.00 97.75 133 GLY A O 1
ATOM 994 N N . ARG A 1 134 ? -10.530 -7.293 -5.856 1.00 97.81 134 ARG A N 1
ATOM 995 C CA . ARG A 1 134 ? -9.715 -6.777 -6.979 1.00 97.81 134 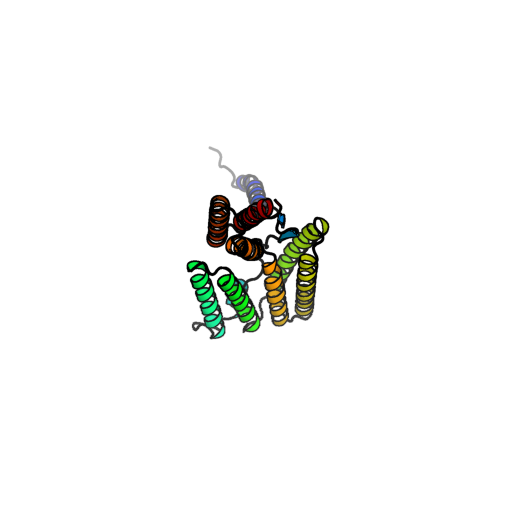ARG A CA 1
ATOM 996 C C . ARG A 1 134 ? -8.462 -7.623 -7.226 1.00 97.81 134 ARG A C 1
ATOM 998 O O . ARG A 1 134 ? -8.060 -7.796 -8.375 1.00 97.81 134 ARG A O 1
ATOM 1005 N N . ALA A 1 135 ? -7.818 -8.100 -6.161 1.00 97.88 135 ALA A N 1
ATOM 1006 C CA . ALA A 1 135 ? -6.628 -8.940 -6.241 1.00 97.88 135 ALA A CA 1
ATOM 1007 C C . ALA A 1 135 ? -6.953 -10.350 -6.761 1.00 97.88 13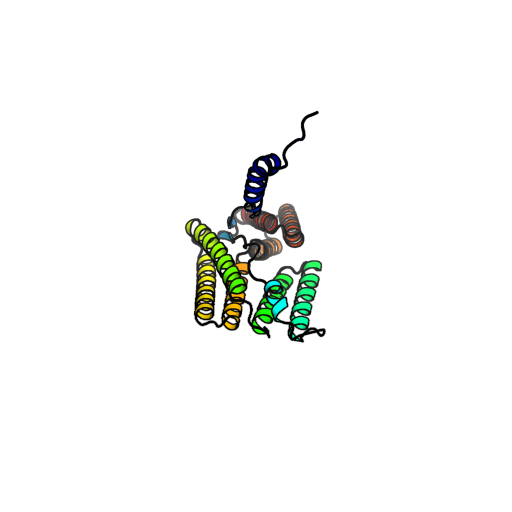5 ALA A C 1
ATOM 1009 O O . ALA A 1 135 ? -6.196 -10.878 -7.571 1.00 97.88 135 ALA A O 1
ATOM 1010 N N . GLU A 1 136 ? -8.090 -10.923 -6.363 1.00 98.00 136 GLU A N 1
ATOM 1011 C CA . GLU A 1 136 ? -8.619 -12.189 -6.882 1.00 98.00 136 GLU A CA 1
ATOM 1012 C C . GLU A 1 136 ? -8.897 -12.098 -8.384 1.00 98.00 136 GLU A C 1
ATOM 1014 O O . GLU A 1 136 ? -8.337 -12.878 -9.150 1.00 98.00 136 GLU A O 1
ATOM 1019 N N . GLU A 1 137 ? -9.645 -11.085 -8.831 1.00 97.12 137 GLU A N 1
ATOM 1020 C CA . GLU A 1 137 ? -9.890 -10.852 -10.261 1.00 97.12 137 GLU A CA 1
ATOM 1021 C C . GLU A 1 137 ? -8.582 -10.681 -11.054 1.00 97.12 137 GLU A C 1
ATOM 1023 O O . GLU A 1 137 ? -8.458 -11.115 -12.203 1.00 97.12 137 GLU A O 1
ATOM 1028 N N . ALA A 1 138 ? -7.589 -10.007 -10.467 1.00 96.94 138 ALA A N 1
ATOM 1029 C CA . ALA A 1 138 ? -6.281 -9.844 -11.086 1.00 96.94 138 ALA A CA 1
ATOM 1030 C C . ALA A 1 138 ? -5.520 -11.176 -11.179 1.00 96.94 138 ALA A C 1
ATOM 1032 O O . ALA A 1 138 ? -4.897 -11.437 -12.209 1.00 96.94 138 ALA A O 1
ATOM 1033 N N . TYR A 1 139 ? -5.595 -12.013 -10.142 1.00 97.44 139 TYR A N 1
ATOM 1034 C CA . TYR A 1 139 ? -4.977 -13.336 -10.095 1.00 97.44 139 TYR A CA 1
ATOM 1035 C C . TYR A 1 139 ? -5.624 -14.314 -11.083 1.00 97.44 139 TYR A C 1
ATOM 1037 O O . TYR A 1 139 ? -4.909 -15.014 -11.795 1.00 97.44 139 TYR A O 1
ATOM 1045 N N . GLU A 1 140 ? -6.953 -14.319 -11.199 1.00 97.31 140 GLU A N 1
ATOM 1046 C CA . GLU A 1 140 ? -7.674 -15.144 -12.178 1.00 97.31 140 GLU A CA 1
ATOM 1047 C C . GLU A 1 140 ? -7.257 -14.819 -13.617 1.00 97.31 140 GLU A C 1
ATOM 1049 O O . GLU A 1 140 ? -7.070 -15.717 -14.439 1.00 97.31 140 GLU A O 1
ATOM 1054 N N . ARG A 1 141 ? -7.056 -13.530 -13.922 1.00 96.69 141 ARG A N 1
ATOM 1055 C CA . ARG A 1 141 ? -6.545 -13.088 -15.228 1.00 96.69 141 ARG A CA 1
ATOM 1056 C C . ARG A 1 141 ? -5.061 -13.408 -15.415 1.00 96.69 141 ARG A C 1
ATOM 1058 O O . ARG A 1 141 ? -4.630 -13.705 -16.531 1.00 96.69 141 ARG A O 1
ATOM 1065 N N . HIS A 1 142 ? -4.272 -13.303 -14.347 1.00 96.06 142 HIS A N 1
ATOM 1066 C CA . HIS A 1 142 ? -2.817 -13.421 -14.369 1.00 96.06 142 HIS A CA 1
ATOM 1067 C C . HIS A 1 142 ? -2.315 -14.172 -13.124 1.00 96.06 142 HIS A C 1
ATOM 1069 O O . HIS A 1 142 ? -1.973 -13.533 -12.122 1.00 96.06 142 HIS A O 1
ATOM 1075 N N . PRO A 1 143 ? -2.221 -15.513 -13.178 1.00 94.19 143 PRO A N 1
ATOM 1076 C CA . PRO A 1 143 ? -1.858 -16.323 -12.020 1.00 94.19 143 PRO A CA 1
ATOM 1077 C C . PRO A 1 143 ? -0.368 -16.165 -11.699 1.00 94.19 143 PRO A C 1
ATOM 1079 O O . PRO A 1 143 ? 0.492 -16.877 -12.218 1.00 94.19 143 PRO A O 1
ATOM 1082 N N . LEU A 1 144 ? -0.053 -15.186 -10.853 1.00 94.75 144 LEU A N 1
ATOM 1083 C CA . LEU A 1 144 ? 1.296 -14.901 -10.372 1.00 94.75 144 LEU A CA 1
ATOM 1084 C C . LEU A 1 144 ? 1.457 -15.362 -8.931 1.00 94.75 144 LEU A C 1
ATOM 1086 O O . LEU A 1 144 ? 0.683 -14.953 -8.067 1.00 94.75 144 LEU A O 1
ATOM 1090 N N . GLN A 1 145 ? 2.509 -16.143 -8.667 1.00 94.88 145 GLN A N 1
ATOM 1091 C CA . GLN A 1 145 ? 2.804 -16.657 -7.327 1.00 94.88 145 GLN A CA 1
ATOM 1092 C C . GLN A 1 145 ? 2.916 -15.530 -6.295 1.00 94.88 145 GLN A C 1
ATOM 1094 O O . GLN A 1 145 ? 2.267 -15.581 -5.264 1.00 94.88 145 GLN A O 1
ATOM 1099 N N . GLU A 1 146 ? 3.644 -14.460 -6.620 1.00 94.44 146 GLU A N 1
ATOM 1100 C CA . GLU A 1 146 ? 3.824 -13.314 -5.720 1.00 94.44 146 GLU A CA 1
ATOM 1101 C C . GLU A 1 146 ? 2.495 -12.636 -5.344 1.00 94.44 146 GLU A C 1
ATOM 1103 O O . GLU A 1 146 ? 2.320 -12.222 -4.204 1.00 94.44 146 GLU A O 1
ATOM 1108 N N . LEU A 1 147 ? 1.535 -12.542 -6.276 1.00 96.75 147 LEU A N 1
ATOM 1109 C CA . LEU A 1 147 ? 0.199 -12.020 -5.968 1.00 96.75 147 LEU A CA 1
ATOM 1110 C C . LEU A 1 147 ? -0.612 -13.019 -5.134 1.00 96.75 147 LEU A C 1
ATOM 1112 O O . LEU A 1 147 ? -1.336 -12.603 -4.238 1.00 96.75 147 LEU A O 1
ATOM 1116 N N . SER A 1 148 ? -0.479 -14.319 -5.412 1.00 97.69 148 SER A N 1
ATOM 1117 C CA . SER A 1 148 ? -1.114 -15.382 -4.626 1.00 97.69 148 SER A CA 1
ATOM 1118 C C . SER A 1 148 ? -0.646 -15.375 -3.171 1.00 97.69 148 SER A C 1
ATOM 1120 O O . SER A 1 148 ? -1.472 -15.494 -2.269 1.00 97.69 148 SER A O 1
ATOM 1122 N N . ASP A 1 149 ? 0.660 -15.228 -2.945 1.00 97.69 149 ASP A N 1
ATOM 1123 C CA . ASP A 1 149 ? 1.262 -15.211 -1.611 1.00 97.69 149 ASP A CA 1
ATOM 1124 C C . ASP A 1 149 ? 0.771 -13.994 -0.817 1.00 97.69 149 ASP A C 1
ATOM 1126 O O . ASP A 1 149 ? 0.257 -14.147 0.293 1.00 97.69 149 ASP A O 1
ATOM 1130 N N . GLY A 1 150 ? 0.826 -12.801 -1.423 1.00 97.38 150 GLY A N 1
ATOM 1131 C CA . GLY A 1 150 ? 0.316 -11.572 -0.809 1.00 97.38 150 GLY A CA 1
ATOM 1132 C C . GLY A 1 150 ? -1.191 -11.627 -0.536 1.00 97.38 150 GLY A C 1
ATOM 1133 O O . GLY A 1 150 ? -1.646 -11.253 0.544 1.00 97.38 150 GLY A O 1
ATOM 1134 N N . LEU A 1 151 ? -1.985 -12.169 -1.467 1.00 98.06 151 LEU A N 1
ATOM 1135 C CA . LEU A 1 151 ? -3.421 -12.394 -1.271 1.00 98.06 151 LEU A CA 1
ATOM 1136 C C . LEU A 1 151 ? -3.694 -13.354 -0.101 1.00 98.06 151 LEU A C 1
ATOM 1138 O O . LEU A 1 151 ? -4.597 -13.108 0.700 1.00 98.06 151 LEU A O 1
ATOM 1142 N N . GLY A 1 152 ? -2.914 -14.432 0.015 1.00 98.31 152 GLY A N 1
ATOM 1143 C CA . GLY A 1 152 ? -2.993 -15.378 1.127 1.00 98.31 152 GLY A CA 1
ATOM 1144 C C . GLY A 1 152 ? -2.709 -14.716 2.476 1.00 98.31 152 GLY A C 1
ATOM 1145 O O . GLY A 1 152 ? -3.502 -14.865 3.407 1.00 98.31 152 GLY A O 1
ATOM 1146 N N . ALA A 1 153 ? -1.637 -13.925 2.559 1.00 98.38 153 ALA A N 1
ATOM 1147 C CA . ALA A 1 153 ? -1.268 -13.187 3.765 1.00 98.38 153 ALA A CA 1
ATOM 1148 C C . ALA A 1 153 ? -2.329 -12.141 4.161 1.00 98.38 153 ALA A C 1
ATOM 1150 O O . ALA A 1 153 ? -2.723 -12.072 5.327 1.00 98.38 153 ALA A O 1
ATOM 1151 N N . VAL A 1 154 ? -2.867 -11.380 3.199 1.00 98.44 154 VAL A N 1
ATOM 1152 C CA . VAL A 1 154 ? -3.952 -10.416 3.461 1.00 98.44 154 VAL A CA 1
ATOM 1153 C C . VAL A 1 154 ? -5.209 -11.114 3.981 1.00 98.44 154 VAL A C 1
ATOM 1155 O O . VAL A 1 154 ? -5.794 -10.649 4.960 1.00 98.44 154 VAL A O 1
ATOM 1158 N N . ARG A 1 155 ? -5.620 -12.235 3.372 1.00 98.56 155 ARG A N 1
ATOM 1159 C CA . ARG A 1 155 ? -6.790 -13.009 3.821 1.00 98.56 155 ARG A CA 1
ATOM 1160 C C . ARG A 1 155 ? -6.604 -13.546 5.238 1.00 98.56 155 ARG A C 1
ATOM 1162 O O . ARG A 1 155 ? -7.506 -13.392 6.054 1.00 98.56 155 ARG A O 1
ATOM 1169 N N . GLN A 1 156 ? -5.436 -14.112 5.545 1.00 98.62 156 GLN A N 1
ATOM 1170 C CA . GLN A 1 156 ? -5.125 -14.629 6.880 1.00 98.62 156 GLN A CA 1
ATOM 1171 C C . GLN A 1 156 ? -5.289 -13.547 7.956 1.00 98.62 156 GLN A C 1
ATOM 1173 O O . GLN A 1 156 ? -5.973 -13.761 8.958 1.00 98.62 156 GLN A O 1
ATOM 1178 N N . GLU A 1 157 ? -4.689 -12.376 7.744 1.00 98.62 157 GLU A N 1
ATOM 1179 C CA . GLU A 1 157 ? -4.765 -11.268 8.698 1.00 98.62 157 GLU A CA 1
ATOM 1180 C C . GLU A 1 157 ? -6.175 -10.667 8.767 1.00 98.62 157 GLU A C 1
ATOM 1182 O O . GLU A 1 157 ? -6.681 -10.377 9.851 1.00 98.62 157 GLU A O 1
ATOM 1187 N N . ARG A 1 158 ? -6.877 -10.547 7.635 1.00 98.50 158 ARG A N 1
ATOM 1188 C CA . ARG A 1 158 ? -8.283 -10.123 7.617 1.00 98.50 158 ARG A CA 1
ATOM 1189 C C . ARG A 1 158 ? -9.170 -11.072 8.431 1.00 98.50 158 ARG A C 1
ATOM 1191 O O . ARG A 1 158 ? -9.989 -10.609 9.223 1.00 98.50 158 ARG A O 1
ATOM 1198 N N . ASP A 1 159 ? -9.012 -12.381 8.269 1.00 98.69 159 ASP A N 1
ATOM 1199 C CA . ASP A 1 159 ? -9.814 -13.378 8.985 1.00 98.69 159 ASP A CA 1
ATOM 1200 C C . ASP A 1 159 ? -9.520 -13.347 10.491 1.00 98.69 159 ASP A C 1
ATOM 1202 O O . ASP A 1 159 ? -10.441 -13.409 11.313 1.00 98.69 159 ASP A O 1
ATOM 1206 N N . ALA A 1 160 ? -8.254 -13.149 10.871 1.00 98.75 160 ALA A N 1
ATOM 1207 C CA . ALA A 1 160 ? -7.863 -12.928 12.260 1.00 98.75 160 ALA A CA 1
ATOM 1208 C C . ALA A 1 160 ? -8.492 -11.645 12.839 1.00 98.75 160 ALA A C 1
ATOM 1210 O O . ALA A 1 160 ? -9.028 -11.669 13.955 1.00 98.75 160 ALA A O 1
ATOM 1211 N N . ALA A 1 161 ? -8.515 -10.552 12.067 1.00 98.62 161 ALA A N 1
ATOM 1212 C CA . ALA A 1 161 ? -9.188 -9.312 12.444 1.00 98.62 161 ALA A CA 1
ATOM 1213 C C . ALA A 1 161 ? -10.703 -9.504 12.632 1.00 98.62 161 ALA A C 1
ATOM 1215 O O . ALA A 1 161 ? -11.263 -9.065 13.640 1.00 98.62 161 ALA A O 1
ATOM 1216 N N . ALA A 1 162 ? -11.369 -10.200 11.708 1.00 98.75 162 ALA A N 1
ATOM 1217 C CA . ALA A 1 162 ? -12.798 -10.499 11.790 1.00 98.75 162 ALA A CA 1
ATOM 1218 C C . ALA A 1 162 ? -13.134 -11.385 13.004 1.00 98.75 162 ALA A C 1
ATOM 1220 O O . ALA A 1 162 ? -14.122 -11.147 13.711 1.00 98.75 162 ALA A O 1
ATOM 1221 N N . ALA A 1 163 ? -12.286 -12.372 13.301 1.00 98.69 163 ALA A N 1
ATOM 1222 C CA . ALA A 1 163 ? -12.430 -13.222 14.476 1.00 98.69 163 ALA A CA 1
ATOM 1223 C C . 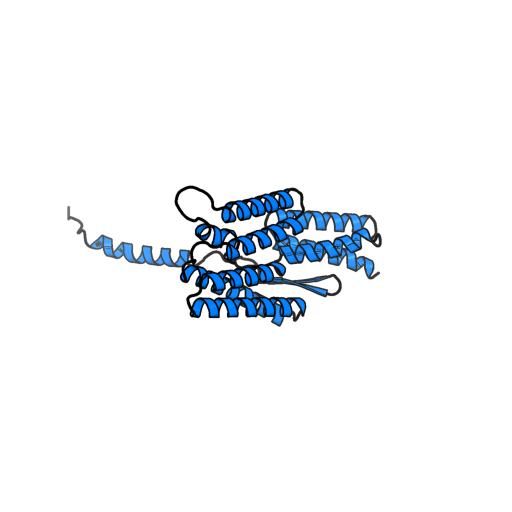ALA A 1 163 ? -12.253 -12.428 15.783 1.00 98.69 163 ALA A C 1
ATOM 1225 O O . ALA A 1 163 ? -13.048 -12.590 16.712 1.00 98.69 163 ALA A O 1
ATOM 1226 N N . ALA A 1 164 ? -11.252 -11.543 15.860 1.00 98.50 164 ALA A N 1
ATOM 1227 C CA . ALA A 1 164 ? -11.051 -10.648 17.002 1.00 98.50 164 ALA A CA 1
ATOM 1228 C C . ALA A 1 164 ? -12.247 -9.707 17.205 1.00 98.50 164 ALA A C 1
ATOM 1230 O O . ALA A 1 164 ? -12.797 -9.629 18.307 1.00 98.50 164 ALA A O 1
ATOM 1231 N N . LEU A 1 165 ? -12.739 -9.097 16.122 1.00 98.44 165 LEU A N 1
ATOM 1232 C CA . LEU A 1 165 ? -13.926 -8.250 16.152 1.00 98.44 165 LEU A CA 1
ATOM 1233 C C . LEU A 1 165 ? -15.156 -9.022 16.645 1.00 98.44 165 LEU A C 1
ATOM 1235 O O . LEU A 1 165 ? -15.925 -8.506 17.454 1.00 98.44 165 LEU A O 1
ATOM 1239 N N . THR A 1 166 ? -15.345 -10.269 16.213 1.00 98.56 166 THR A N 1
ATOM 1240 C CA . THR A 1 166 ? -16.451 -11.130 16.669 1.00 98.56 166 THR A CA 1
ATOM 1241 C C . THR A 1 166 ? -16.402 -11.385 18.176 1.00 98.56 166 THR A C 1
ATOM 1243 O O . THR A 1 166 ? -17.445 -11.364 18.825 1.00 98.56 166 THR A O 1
ATOM 1246 N N . ARG A 1 167 ? -15.204 -11.519 18.758 1.00 98.50 167 ARG A N 1
ATOM 1247 C CA . ARG A 1 167 ? -15.000 -11.632 20.215 1.00 98.50 167 ARG A CA 1
ATOM 1248 C C . ARG A 1 167 ? -15.132 -10.302 20.972 1.00 98.50 167 ARG A C 1
ATOM 1250 O O . ARG A 1 167 ? -15.040 -10.295 22.194 1.00 98.50 167 ARG A O 1
ATOM 1257 N N . GLY A 1 168 ? -15.338 -9.189 20.269 1.00 98.00 168 GLY A N 1
ATOM 1258 C CA . GLY A 1 168 ? -15.399 -7.848 20.855 1.00 98.00 168 GLY A CA 1
ATOM 1259 C C . GLY A 1 168 ? -14.031 -7.207 21.105 1.00 98.00 168 GLY A C 1
ATOM 1260 O O . GLY A 1 168 ? -13.973 -6.132 21.695 1.00 98.00 168 GLY A O 1
ATOM 1261 N N . ASP A 1 169 ? -12.943 -7.821 20.635 1.00 98.19 169 ASP A N 1
ATOM 1262 C CA . ASP A 1 169 ? -11.580 -7.312 20.787 1.00 98.19 169 ASP A CA 1
ATOM 1263 C C . ASP A 1 169 ? -11.206 -6.415 19.597 1.00 98.19 169 ASP A C 1
ATOM 1265 O O . ASP A 1 169 ? -10.606 -6.847 18.608 1.00 98.19 169 ASP A O 1
ATOM 1269 N N . THR A 1 170 ? -11.621 -5.147 19.663 1.00 98.12 170 THR A N 1
ATOM 1270 C CA . THR A 1 170 ? -11.356 -4.176 18.591 1.00 98.12 170 THR A CA 1
ATOM 1271 C C . THR A 1 170 ? -9.886 -3.766 18.510 1.00 98.12 170 THR A C 1
ATOM 1273 O O . THR A 1 170 ? -9.433 -3.389 17.433 1.00 98.12 170 THR A O 1
ATOM 1276 N N . LEU A 1 171 ? -9.121 -3.877 19.602 1.00 97.25 171 LEU A N 1
ATOM 1277 C CA . LEU A 1 171 ? -7.690 -3.566 19.614 1.00 97.25 171 LEU A CA 1
ATOM 1278 C C . LEU A 1 171 ? -6.892 -4.625 18.850 1.00 97.25 171 LEU A C 1
ATOM 1280 O O . LEU A 1 171 ? -6.132 -4.275 17.945 1.00 97.25 171 LEU A O 1
ATOM 1284 N N . ALA A 1 172 ? -7.113 -5.911 19.143 1.00 98.19 172 ALA A N 1
ATOM 1285 C CA . ALA A 1 172 ? -6.480 -6.989 18.387 1.00 98.19 172 ALA A CA 1
ATOM 1286 C C . ALA A 1 172 ? -6.897 -6.957 16.910 1.00 98.19 172 ALA A C 1
ATOM 1288 O O . ALA A 1 172 ? -6.056 -7.136 16.029 1.00 98.19 172 ALA A O 1
ATOM 1289 N N . ALA A 1 173 ? -8.171 -6.654 16.626 1.00 98.31 173 ALA A N 1
ATOM 1290 C CA . ALA A 1 173 ? -8.644 -6.511 15.254 1.00 98.31 173 ALA A CA 1
ATOM 1291 C C . ALA A 1 173 ? -7.868 -5.433 14.479 1.00 98.31 173 ALA A C 1
ATOM 1293 O O . ALA A 1 173 ? -7.473 -5.672 13.341 1.00 98.31 173 ALA A O 1
ATOM 1294 N N . VAL A 1 174 ? -7.585 -4.275 15.089 1.00 98.25 174 VAL A N 1
ATOM 1295 C CA . VAL A 1 174 ? -6.802 -3.217 14.429 1.00 98.25 174 VAL A CA 1
ATOM 1296 C C . VAL A 1 174 ? -5.347 -3.615 14.186 1.00 98.25 174 VAL A C 1
ATOM 1298 O O . VAL A 1 174 ? -4.808 -3.278 13.132 1.00 98.25 174 VAL A O 1
ATOM 1301 N N . GLY A 1 175 ? -4.724 -4.371 15.094 1.00 97.88 175 GLY A N 1
ATOM 1302 C CA . GLY A 1 175 ? -3.384 -4.924 14.864 1.00 97.88 175 GLY A CA 1
ATOM 1303 C C . GLY A 1 175 ? -3.316 -5.758 13.579 1.00 97.88 175 GLY A C 1
ATOM 1304 O O . GLY A 1 175 ? -2.484 -5.495 12.710 1.00 97.88 175 GLY A O 1
ATOM 1305 N N . HIS A 1 176 ? -4.255 -6.692 13.422 1.00 98.50 176 HIS A N 1
ATOM 1306 C CA . HIS A 1 176 ? -4.378 -7.530 12.227 1.00 98.50 176 HIS A CA 1
ATOM 1307 C C . HIS A 1 176 ? -4.734 -6.723 10.964 1.00 98.50 176 HIS A C 1
ATOM 1309 O O . HIS A 1 176 ? -4.125 -6.907 9.911 1.00 98.50 176 HIS A O 1
ATOM 1315 N N . LEU A 1 177 ? -5.652 -5.753 11.062 1.00 98.44 177 LEU A N 1
ATOM 1316 C CA . LEU A 1 177 ? -5.993 -4.859 9.946 1.00 98.44 177 LEU A CA 1
ATOM 1317 C C . LEU A 1 177 ? -4.791 -4.050 9.450 1.00 98.44 177 LEU A C 1
ATOM 1319 O O . LEU A 1 177 ? -4.622 -3.876 8.244 1.00 98.44 177 LEU A O 1
ATOM 1323 N N . ALA A 1 178 ? -3.955 -3.547 10.361 1.00 97.88 178 ALA A N 1
ATOM 1324 C CA . ALA A 1 178 ? -2.762 -2.795 9.995 1.00 97.88 178 ALA A CA 1
ATOM 1325 C C . ALA A 1 178 ? -1.746 -3.671 9.249 1.00 97.88 178 ALA A C 1
ATOM 1327 O O . ALA A 1 178 ? -1.156 -3.208 8.271 1.00 97.88 178 ALA A O 1
ATOM 1328 N N . GLN A 1 179 ? -1.584 -4.932 9.662 1.00 98.12 179 GLN A N 1
ATOM 1329 C CA . GLN A 1 179 ? -0.724 -5.895 8.974 1.00 98.12 179 GLN A CA 1
ATOM 1330 C C . GLN A 1 179 ? -1.274 -6.252 7.584 1.00 98.12 179 GLN A C 1
ATOM 1332 O O . GLN A 1 179 ? -0.543 -6.154 6.598 1.00 98.12 179 GLN A O 1
ATOM 1337 N N . ALA A 1 180 ? -2.569 -6.564 7.477 1.00 98.44 180 ALA A N 1
ATOM 1338 C CA . ALA A 1 180 ? -3.228 -6.827 6.197 1.00 98.44 180 ALA A CA 1
ATOM 1339 C C . ALA A 1 180 ? -3.102 -5.636 5.230 1.00 98.44 180 ALA A C 1
ATOM 1341 O O . ALA A 1 180 ? -2.774 -5.795 4.056 1.00 98.44 180 ALA A O 1
ATOM 1342 N N . ALA A 1 181 ? -3.318 -4.413 5.719 1.00 98.25 181 ALA A N 1
ATOM 1343 C CA . ALA A 1 181 ? -3.220 -3.213 4.898 1.00 98.25 181 ALA A CA 1
ATOM 1344 C C . ALA A 1 181 ? -1.770 -2.887 4.494 1.00 98.25 181 ALA A C 1
ATOM 1346 O O . ALA A 1 181 ? -1.553 -2.297 3.434 1.00 98.25 181 ALA A O 1
ATOM 1347 N N . ALA A 1 182 ? -0.772 -3.230 5.314 1.00 97.50 182 ALA A N 1
ATOM 1348 C CA . ALA A 1 182 ? 0.639 -3.130 4.939 1.00 97.50 182 ALA A CA 1
ATOM 1349 C C . ALA A 1 182 ? 0.972 -4.085 3.785 1.00 97.50 182 ALA A C 1
ATOM 1351 O O . ALA A 1 182 ? 1.550 -3.658 2.786 1.00 97.50 182 ALA A O 1
ATOM 1352 N N . GLU A 1 183 ? 0.526 -5.337 3.880 1.00 98.00 183 GLU A N 1
ATOM 1353 C CA . GLU A 1 183 ? 0.719 -6.343 2.835 1.00 98.00 183 GLU A CA 1
ATOM 1354 C C . GLU A 1 183 ? 0.030 -5.939 1.521 1.00 98.00 183 GLU A C 1
ATOM 1356 O O . GLU A 1 183 ? 0.665 -5.870 0.469 1.00 98.00 183 GLU A O 1
ATOM 1361 N N . ALA A 1 184 ? -1.235 -5.508 1.584 1.00 98.25 184 ALA A N 1
ATOM 1362 C CA . ALA A 1 184 ? -1.973 -5.009 0.422 1.00 98.25 184 ALA A CA 1
ATOM 1363 C C . ALA A 1 184 ? -1.247 -3.850 -0.296 1.00 98.25 184 ALA A C 1
ATOM 1365 O O . ALA A 1 184 ? -1.227 -3.772 -1.531 1.00 98.25 184 ALA A O 1
ATOM 1366 N N . ARG A 1 185 ? -0.599 -2.949 0.460 1.00 97.62 185 ARG A N 1
ATOM 1367 C CA . ARG A 1 185 ? 0.165 -1.815 -0.092 1.00 97.62 185 ARG A CA 1
ATOM 1368 C C . ARG A 1 185 ? 1.402 -2.240 -0.878 1.00 97.62 185 ARG A C 1
ATOM 1370 O O . ARG A 1 185 ? 1.778 -1.502 -1.794 1.00 97.62 185 ARG A O 1
ATOM 1377 N N . GLN A 1 186 ? 1.993 -3.406 -0.609 1.00 97.62 186 GLN A N 1
ATOM 1378 C CA . GLN A 1 186 ? 3.130 -3.919 -1.386 1.00 97.62 186 GLN A CA 1
ATOM 1379 C C . GLN A 1 186 ? 2.756 -4.189 -2.853 1.00 97.62 186 GLN A C 1
ATOM 1381 O O . GLN A 1 186 ? 3.598 -4.097 -3.750 1.00 97.62 186 GLN A O 1
ATOM 1386 N N . HIS A 1 187 ? 1.473 -4.433 -3.122 1.00 97.94 187 HIS A N 1
ATOM 1387 C CA . HIS A 1 187 ? 0.924 -4.626 -4.465 1.00 97.94 187 HIS A CA 1
ATOM 1388 C C . HIS A 1 187 ? 0.271 -3.366 -5.045 1.00 97.94 187 HIS A C 1
ATO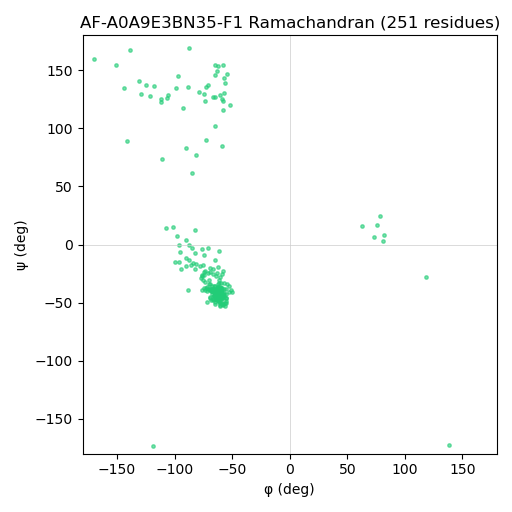M 1390 O O . HIS A 1 187 ? -0.324 -3.419 -6.121 1.00 97.94 187 HIS A O 1
ATOM 1396 N N . SER A 1 188 ? 0.386 -2.218 -4.372 1.00 97.06 188 SER A N 1
ATOM 1397 C CA . SER A 1 188 ? -0.100 -0.947 -4.911 1.00 97.06 188 SER A CA 1
ATOM 1398 C C . SER A 1 188 ? 0.670 -0.538 -6.176 1.00 97.06 188 SER A C 1
ATOM 1400 O O . SER A 1 188 ? 1.850 -0.882 -6.313 1.00 97.06 188 SER A O 1
ATOM 1402 N N . PRO A 1 189 ? 0.078 0.266 -7.082 1.00 96.75 189 PRO A N 1
ATOM 1403 C CA . PRO A 1 189 ? 0.787 0.729 -8.275 1.00 96.75 189 PRO A CA 1
ATOM 1404 C C . PRO A 1 189 ? 2.079 1.487 -7.951 1.00 96.75 189 PRO A C 1
ATOM 1406 O O . PRO A 1 189 ? 3.065 1.327 -8.663 1.00 96.75 189 PRO A O 1
ATOM 1409 N N . ALA A 1 190 ? 2.127 2.225 -6.836 1.00 95.50 190 ALA A N 1
ATOM 1410 C CA . ALA A 1 190 ? 3.346 2.886 -6.376 1.00 95.50 190 ALA A CA 1
ATOM 1411 C C . ALA A 1 190 ? 4.438 1.878 -5.979 1.00 95.50 190 ALA A C 1
ATOM 1413 O O . ALA A 1 190 ? 5.558 1.970 -6.477 1.00 95.50 190 ALA A O 1
ATOM 1414 N N . ALA A 1 191 ? 4.124 0.900 -5.123 1.00 96.81 191 ALA A N 1
ATOM 1415 C CA . ALA A 1 191 ? 5.096 -0.096 -4.666 1.00 96.81 191 ALA A CA 1
ATOM 1416 C C . ALA A 1 191 ? 5.599 -0.984 -5.817 1.00 96.81 191 ALA A C 1
ATOM 1418 O O . ALA A 1 191 ? 6.798 -1.239 -5.944 1.00 96.81 191 ALA A O 1
ATOM 1419 N N . VAL A 1 192 ? 4.699 -1.402 -6.713 1.00 97.38 192 VAL A N 1
ATOM 1420 C CA . VAL A 1 192 ? 5.067 -2.163 -7.913 1.00 97.38 192 VAL A CA 1
ATOM 1421 C C . VAL A 1 192 ? 5.930 -1.315 -8.849 1.00 97.38 192 VAL A C 1
ATOM 1423 O O . VAL A 1 192 ? 6.963 -1.801 -9.305 1.00 97.38 192 VAL A O 1
ATOM 1426 N N . ALA A 1 193 ? 5.586 -0.042 -9.081 1.00 96.44 193 ALA A N 1
ATOM 1427 C CA . ALA A 1 193 ? 6.409 0.861 -9.885 1.00 96.44 193 ALA A CA 1
ATOM 1428 C C . ALA A 1 193 ? 7.837 0.987 -9.332 1.00 96.44 193 ALA A C 1
ATOM 1430 O O . ALA A 1 193 ? 8.784 0.928 -10.111 1.00 96.44 193 ALA A O 1
ATOM 1431 N N . LEU A 1 194 ? 8.014 1.088 -8.008 1.00 95.75 194 LEU A N 1
ATOM 1432 C CA . LEU A 1 194 ? 9.342 1.141 -7.383 1.00 95.75 194 LEU A CA 1
ATOM 1433 C C . LEU A 1 194 ? 10.169 -0.128 -7.632 1.00 95.75 194 LEU A C 1
ATOM 1435 O O . LEU A 1 194 ? 11.346 -0.020 -7.975 1.00 95.75 194 LEU A O 1
ATOM 1439 N N . ARG A 1 195 ? 9.563 -1.319 -7.532 1.00 96.25 195 ARG A N 1
ATOM 1440 C CA . ARG A 1 195 ? 10.246 -2.584 -7.864 1.00 96.25 195 ARG A CA 1
ATOM 1441 C C . ARG A 1 195 ? 10.650 -2.642 -9.338 1.00 96.25 195 ARG A C 1
ATOM 1443 O O . ARG A 1 195 ? 11.774 -3.030 -9.657 1.00 96.25 195 ARG A O 1
ATOM 1450 N N . VAL A 1 196 ? 9.766 -2.194 -10.231 1.00 96.06 196 VAL A N 1
ATOM 1451 C CA . VAL A 1 196 ? 10.062 -2.092 -11.668 1.00 96.06 196 VAL A CA 1
ATOM 1452 C C . VAL A 1 196 ? 11.195 -1.090 -11.922 1.00 96.06 196 VAL A C 1
ATOM 1454 O O . VAL A 1 196 ? 12.087 -1.380 -12.718 1.00 96.06 196 VAL A O 1
ATOM 1457 N N . PHE A 1 197 ? 11.219 0.054 -11.224 1.00 92.31 197 PHE A N 1
ATOM 1458 C CA . PHE A 1 197 ? 12.312 1.028 -11.322 1.00 92.31 197 PHE A CA 1
ATOM 1459 C C . PHE A 1 197 ? 13.643 0.432 -10.916 1.00 92.31 197 PHE A C 1
ATOM 1461 O O . PHE A 1 197 ? 14.604 0.571 -11.664 1.00 92.31 197 PHE A O 1
ATOM 1468 N N . ALA A 1 198 ? 13.699 -0.225 -9.757 1.00 93.69 198 ALA A N 1
ATOM 1469 C CA . ALA A 1 198 ? 14.927 -0.828 -9.259 1.00 93.69 198 ALA A CA 1
ATOM 1470 C C . ALA A 1 198 ? 15.509 -1.799 -10.296 1.00 93.69 198 ALA A C 1
ATOM 1472 O O . ALA A 1 198 ? 16.699 -1.735 -10.609 1.00 93.69 198 ALA A O 1
ATOM 1473 N N . ARG A 1 199 ? 14.645 -2.611 -10.919 1.00 94.50 199 ARG A N 1
ATOM 1474 C CA . ARG A 1 199 ? 15.049 -3.529 -11.985 1.00 94.50 199 ARG A CA 1
ATOM 1475 C C . ARG A 1 199 ? 15.517 -2.808 -13.249 1.00 94.50 199 ARG A C 1
ATOM 1477 O O . ARG A 1 199 ? 16.555 -3.157 -13.800 1.00 94.50 199 ARG A O 1
ATOM 1484 N N . ALA A 1 200 ? 14.777 -1.809 -13.722 1.00 92.94 200 ALA A N 1
ATOM 1485 C CA . ALA A 1 200 ? 15.159 -1.051 -14.913 1.00 92.94 200 ALA A CA 1
ATOM 1486 C C . ALA A 1 200 ? 16.482 -0.291 -14.712 1.00 92.94 200 ALA A C 1
ATOM 1488 O O . ALA A 1 200 ? 17.328 -0.278 -15.604 1.00 92.94 200 ALA A O 1
ATOM 1489 N N . GLU A 1 201 ? 16.700 0.295 -13.533 1.00 92.75 201 GLU A N 1
ATOM 1490 C CA . GLU A 1 201 ? 17.950 0.972 -13.190 1.00 92.75 201 GLU A CA 1
ATOM 1491 C C . GLU A 1 201 ? 19.145 0.034 -13.144 1.00 92.75 201 GLU A C 1
ATOM 1493 O O . GLU A 1 201 ? 20.221 0.417 -13.595 1.00 92.75 201 GLU A O 1
ATOM 1498 N N . GLU A 1 202 ? 18.976 -1.173 -12.606 1.00 92.44 202 GLU A N 1
ATOM 1499 C CA . GLU A 1 202 ? 20.018 -2.199 -12.610 1.00 92.44 202 GLU A CA 1
ATOM 1500 C C . GLU A 1 202 ? 20.496 -2.472 -14.042 1.00 92.44 202 GLU A C 1
ATOM 1502 O O . GLU A 1 202 ? 21.698 -2.453 -14.320 1.00 92.44 202 GLU A O 1
ATOM 1507 N N . VAL A 1 203 ? 19.560 -2.632 -14.982 1.00 89.25 203 VAL A N 1
ATOM 1508 C CA . VAL A 1 203 ? 19.916 -2.902 -16.376 1.00 89.25 203 VAL A CA 1
ATOM 1509 C C . VAL A 1 203 ? 20.517 -1.669 -17.058 1.00 89.25 203 VAL A C 1
ATOM 1511 O O . VAL A 1 203 ? 21.515 -1.806 -17.763 1.00 89.25 203 VAL A O 1
ATOM 1514 N N . VAL A 1 204 ? 20.009 -0.457 -16.810 1.00 89.94 204 VAL A N 1
ATOM 1515 C CA . VAL A 1 204 ? 20.628 0.781 -17.330 1.00 89.94 204 VAL A CA 1
ATOM 1516 C C . VAL A 1 204 ? 22.063 0.940 -16.811 1.00 89.94 204 VAL A C 1
ATOM 1518 O O . VAL A 1 204 ? 22.973 1.228 -17.589 1.00 89.94 204 VAL A O 1
ATOM 1521 N N . LYS A 1 205 ? 22.295 0.692 -15.516 1.00 91.00 205 LYS A N 1
ATOM 1522 C CA . LYS A 1 205 ? 23.620 0.779 -14.878 1.00 91.00 205 LYS A CA 1
ATOM 1523 C C . LYS A 1 205 ? 24.578 -0.324 -15.327 1.00 91.00 205 LYS A C 1
ATOM 1525 O O . LYS A 1 205 ? 25.785 -0.135 -15.226 1.00 91.00 205 LYS A O 1
ATOM 1530 N N . SER A 1 206 ? 24.073 -1.436 -15.865 1.00 90.25 206 SER A N 1
ATOM 1531 C CA . SER A 1 206 ? 24.912 -2.516 -16.402 1.00 90.25 206 SER A CA 1
ATOM 1532 C C . SER A 1 206 ? 25.743 -2.108 -17.629 1.00 90.25 206 SER A C 1
ATOM 1534 O O . SER A 1 206 ? 26.641 -2.847 -18.024 1.00 90.25 206 SER A O 1
ATOM 1536 N N . GLY A 1 207 ? 25.441 -0.961 -18.255 1.00 87.06 207 GLY A N 1
ATOM 1537 C CA . GLY A 1 207 ? 26.179 -0.447 -19.414 1.00 87.06 207 GLY A CA 1
ATOM 1538 C C . GLY A 1 207 ? 25.918 -1.199 -20.722 1.00 87.06 207 GLY A C 1
ATOM 1539 O O . GLY A 1 207 ? 26.561 -0.913 -21.725 1.00 87.06 207 GLY A O 1
ATOM 1540 N N . ARG A 1 208 ? 24.965 -2.141 -20.738 1.00 86.62 208 ARG A N 1
ATOM 1541 C CA . ARG A 1 208 ? 24.626 -2.963 -21.916 1.00 86.62 208 ARG A CA 1
ATOM 1542 C C . ARG A 1 208 ? 23.835 -2.220 -22.997 1.00 86.62 208 ARG A C 1
ATOM 1544 O O . ARG A 1 208 ? 23.619 -2.764 -24.073 1.00 86.62 208 ARG A O 1
ATOM 1551 N N . LEU A 1 209 ? 23.372 -1.005 -22.713 1.00 89.25 209 LEU A N 1
ATOM 1552 C CA . LEU A 1 209 ? 22.526 -0.229 -23.618 1.00 89.25 209 LEU A CA 1
ATOM 1553 C C . LEU A 1 209 ? 23.337 0.784 -24.433 1.00 89.25 209 LEU A C 1
ATOM 1555 O O . LEU A 1 209 ? 24.232 1.430 -23.881 1.00 89.25 209 LEU A O 1
ATOM 1559 N N . PRO A 1 210 ? 22.961 1.033 -25.701 1.00 91.94 210 PRO A N 1
ATOM 1560 C CA . PRO A 1 210 ? 23.427 2.204 -26.434 1.00 91.94 210 PRO A CA 1
ATOM 1561 C C . PRO A 1 210 ? 23.139 3.500 -25.664 1.00 91.94 210 PRO A C 1
ATOM 1563 O O . PRO A 1 210 ? 22.107 3.629 -25.000 1.00 91.94 210 PRO A O 1
ATOM 1566 N N . LYS A 1 211 ? 24.026 4.496 -25.790 1.00 92.38 211 LYS A N 1
ATOM 1567 C CA . LYS A 1 211 ? 23.961 5.763 -25.034 1.00 92.38 211 LYS A CA 1
ATOM 1568 C C . LYS A 1 211 ? 22.605 6.472 -25.150 1.00 92.38 211 LYS A C 1
ATOM 1570 O O . LYS A 1 211 ? 22.106 7.007 -24.161 1.00 92.38 211 LYS A O 1
ATOM 1575 N N . GLU A 1 212 ? 22.011 6.483 -26.340 1.00 92.75 212 GLU A N 1
ATOM 1576 C CA . GLU A 1 212 ? 20.721 7.140 -26.590 1.00 92.75 212 GLU A CA 1
ATOM 1577 C C . GLU A 1 212 ? 19.563 6.441 -25.871 1.00 92.75 212 GLU A C 1
ATOM 1579 O O . GLU A 1 212 ? 18.715 7.106 -25.269 1.00 92.75 212 GLU A O 1
ATOM 1584 N N . GLU A 1 213 ? 19.570 5.109 -25.856 1.00 91.25 213 GLU A N 1
ATOM 1585 C CA . GLU A 1 213 ? 18.548 4.305 -25.187 1.00 91.25 213 GLU A CA 1
ATOM 1586 C C . GLU A 1 213 ? 18.695 4.343 -23.674 1.00 91.25 213 GLU A C 1
ATOM 1588 O O . GLU A 1 213 ? 17.702 4.504 -22.968 1.00 91.25 213 GLU A O 1
ATOM 1593 N N . ALA A 1 214 ? 19.931 4.310 -23.168 1.00 91.88 214 ALA A N 1
ATOM 1594 C CA . ALA A 1 214 ? 20.203 4.539 -21.755 1.00 91.88 214 ALA A CA 1
ATOM 1595 C C . ALA A 1 214 ? 19.660 5.909 -21.307 1.00 91.88 214 ALA A C 1
ATOM 1597 O O . ALA A 1 214 ? 18.955 6.000 -20.302 1.00 91.88 214 ALA A O 1
ATOM 1598 N N . ALA A 1 215 ? 19.899 6.969 -22.091 1.00 93.38 215 ALA A N 1
ATOM 1599 C CA . ALA A 1 215 ? 19.382 8.306 -21.798 1.00 93.38 215 ALA A CA 1
ATOM 1600 C C . ALA A 1 215 ? 17.847 8.385 -21.884 1.00 93.38 215 ALA A C 1
ATOM 1602 O O . ALA A 1 215 ? 17.212 9.116 -21.117 1.00 93.38 215 ALA A O 1
ATOM 1603 N N . ARG A 1 216 ? 17.228 7.653 -22.818 1.00 93.88 216 ARG A N 1
ATOM 1604 C CA . ARG A 1 216 ? 15.768 7.570 -22.948 1.00 93.88 216 ARG A CA 1
ATOM 1605 C C . ARG A 1 216 ? 15.136 6.827 -21.771 1.00 93.88 216 ARG A C 1
ATOM 1607 O O . ARG A 1 216 ? 14.181 7.347 -21.194 1.00 93.88 216 ARG A O 1
ATOM 1614 N N . ALA A 1 217 ? 15.675 5.668 -21.398 1.00 92.81 217 ALA A N 1
ATOM 1615 C CA . ALA A 1 217 ? 15.235 4.895 -20.240 1.00 92.81 217 ALA A CA 1
ATOM 1616 C C . ALA A 1 217 ? 15.352 5.725 -18.953 1.00 92.81 217 ALA A C 1
ATOM 1618 O O . ALA A 1 217 ? 14.383 5.854 -18.210 1.00 92.81 217 ALA A O 1
ATOM 1619 N N . ASP A 1 218 ? 16.483 6.397 -18.749 1.00 93.25 218 ASP A N 1
ATOM 1620 C CA . ASP A 1 218 ? 16.721 7.279 -17.605 1.00 93.25 218 ASP A CA 1
ATOM 1621 C C . ASP A 1 218 ? 15.709 8.448 -17.526 1.00 93.25 218 ASP A C 1
ATOM 1623 O O . ASP A 1 218 ? 15.173 8.754 -16.457 1.00 93.25 218 ASP A O 1
ATOM 1627 N N . ARG A 1 219 ? 15.339 9.065 -18.662 1.00 94.75 219 ARG A N 1
ATOM 1628 C CA . ARG A 1 219 ? 14.242 10.059 -18.701 1.00 94.75 219 ARG A CA 1
ATOM 1629 C C . ARG A 1 219 ? 12.892 9.463 -18.293 1.00 94.75 219 ARG A C 1
ATOM 1631 O O . ARG A 1 219 ? 12.172 10.096 -17.523 1.00 94.75 219 ARG A O 1
ATOM 1638 N N . LEU A 1 220 ? 12.545 8.275 -18.787 1.00 93.62 220 LEU A N 1
ATOM 1639 C CA . LEU A 1 220 ? 11.286 7.612 -18.432 1.00 93.62 220 LEU A CA 1
ATOM 1640 C C . LEU A 1 220 ? 11.225 7.280 -16.937 1.00 93.62 220 LEU A C 1
ATOM 1642 O O . LEU A 1 220 ? 10.198 7.527 -16.306 1.00 93.62 220 LEU A O 1
ATOM 1646 N N . LEU A 1 221 ? 12.331 6.799 -16.363 1.00 93.38 221 LEU A N 1
ATOM 1647 C CA . LEU A 1 221 ? 12.441 6.500 -14.935 1.00 93.38 221 LEU A CA 1
ATOM 1648 C C . LEU A 1 221 ? 12.281 7.758 -14.073 1.00 93.38 221 LEU A C 1
ATOM 1650 O O . LEU A 1 221 ? 11.553 7.724 -13.081 1.00 93.38 221 LEU A O 1
ATOM 1654 N N . ARG A 1 222 ? 12.866 8.896 -14.476 1.00 93.94 222 ARG A N 1
ATOM 1655 C CA . ARG A 1 222 ? 12.602 10.193 -13.823 1.00 93.94 222 ARG A CA 1
ATOM 1656 C C . ARG A 1 222 ? 11.120 10.571 -13.860 1.00 93.94 222 ARG A C 1
ATOM 1658 O O . ARG A 1 222 ? 10.531 10.810 -12.814 1.00 93.94 222 ARG A O 1
ATOM 1665 N N . TYR A 1 223 ? 10.484 10.534 -15.031 1.00 94.44 223 TYR A N 1
ATOM 1666 C CA . TYR A 1 223 ? 9.063 10.888 -15.156 1.00 94.44 223 TYR A CA 1
ATOM 1667 C C . TYR A 1 223 ? 8.122 9.960 -14.398 1.00 94.44 223 TYR A C 1
ATOM 1669 O O . TYR A 1 223 ? 7.001 10.341 -14.050 1.00 94.44 223 TYR A O 1
ATOM 1677 N N . ALA A 1 224 ? 8.531 8.718 -14.201 1.00 93.19 224 ALA A N 1
ATOM 1678 C CA . ALA A 1 224 ? 7.769 7.771 -13.426 1.00 93.19 224 ALA A CA 1
ATOM 1679 C C . ALA A 1 224 ? 7.906 8.045 -11.917 1.00 93.19 224 ALA A C 1
ATOM 1681 O O . ALA A 1 224 ? 6.900 8.021 -11.212 1.00 93.19 224 ALA A O 1
ATOM 1682 N N . ARG A 1 225 ? 9.100 8.422 -11.434 1.00 93.75 225 ARG A N 1
ATOM 1683 C CA . ARG A 1 225 ? 9.298 8.933 -10.063 1.00 93.75 225 ARG A CA 1
ATOM 1684 C C . ARG A 1 225 ? 8.485 10.194 -9.797 1.00 93.75 225 ARG A C 1
ATOM 1686 O O . ARG A 1 225 ? 7.798 10.262 -8.782 1.00 93.75 225 ARG A O 1
ATOM 1693 N N . ASP A 1 226 ? 8.505 11.145 -10.727 1.00 94.19 226 ASP A N 1
ATOM 1694 C CA . ASP A 1 226 ? 7.712 12.374 -10.625 1.00 94.19 226 ASP A CA 1
ATOM 1695 C C . ASP A 1 226 ? 6.213 12.066 -10.516 1.00 94.19 226 ASP A C 1
ATOM 1697 O O . ASP A 1 226 ? 5.493 12.710 -9.754 1.00 94.19 226 ASP A O 1
ATOM 1701 N N . ALA A 1 227 ? 5.735 11.043 -11.230 1.00 94.31 227 ALA A N 1
ATOM 1702 C CA . ALA A 1 227 ? 4.348 10.594 -11.137 1.00 94.31 227 ALA A CA 1
ATOM 1703 C C . ALA A 1 227 ? 4.014 10.014 -9.749 1.00 94.31 227 ALA A C 1
ATOM 1705 O O . ALA A 1 227 ? 2.969 10.347 -9.197 1.00 94.31 227 ALA A O 1
ATOM 1706 N N . VAL A 1 228 ? 4.915 9.241 -9.123 1.00 92.56 228 VAL A N 1
ATOM 1707 C CA . VAL A 1 228 ? 4.723 8.804 -7.723 1.00 92.56 228 VAL A CA 1
ATOM 1708 C C . VAL A 1 228 ? 4.680 10.010 -6.781 1.00 92.56 228 VAL A C 1
ATOM 1710 O O . VAL A 1 228 ? 3.803 10.094 -5.924 1.00 92.56 228 VAL A O 1
ATOM 1713 N N . LEU A 1 229 ? 5.605 10.962 -6.945 1.00 91.56 229 LEU A N 1
ATOM 1714 C CA . LEU A 1 229 ? 5.698 12.157 -6.099 1.00 91.56 229 LEU A CA 1
ATOM 1715 C C . LEU A 1 229 ? 4.458 13.053 -6.187 1.00 91.56 229 LEU A C 1
ATOM 1717 O O . LEU A 1 229 ? 4.076 13.667 -5.193 1.00 91.56 229 LEU A O 1
ATOM 1721 N N . THR A 1 230 ? 3.839 13.117 -7.364 1.00 91.25 230 THR A N 1
ATOM 1722 C CA . THR A 1 230 ? 2.644 13.931 -7.639 1.00 91.25 230 THR A CA 1
ATOM 1723 C C . THR A 1 230 ? 1.328 13.196 -7.381 1.00 91.25 230 THR A C 1
A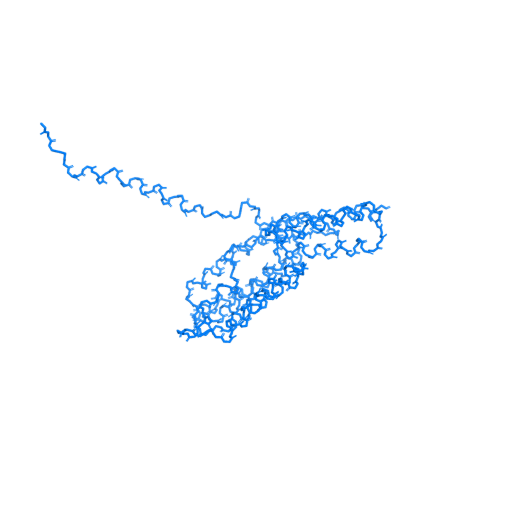TOM 1725 O O . THR A 1 230 ? 0.266 13.775 -7.590 1.00 91.25 230 THR A O 1
ATOM 1728 N N . GLY A 1 231 ? 1.377 11.957 -6.878 1.00 90.12 231 GLY A N 1
ATOM 1729 C CA . GLY A 1 231 ? 0.183 11.194 -6.514 1.00 90.12 231 GLY A CA 1
ATOM 1730 C C . GLY A 1 231 ? -0.551 10.557 -7.696 1.00 90.12 231 GLY A C 1
ATOM 1731 O O . GLY A 1 231 ? -1.737 10.274 -7.577 1.00 90.12 231 GLY A O 1
ATOM 1732 N N . ASP A 1 232 ? 0.139 10.295 -8.812 1.00 93.62 232 ASP A N 1
ATOM 1733 C CA . ASP A 1 232 ? -0.377 9.526 -9.955 1.00 93.62 232 ASP A CA 1
ATOM 1734 C C . ASP A 1 232 ? 0.360 8.172 -10.069 1.00 93.62 232 ASP A C 1
ATOM 1736 O O . ASP A 1 232 ? 1.233 7.979 -10.931 1.00 93.62 232 ASP A O 1
ATOM 1740 N N . PRO A 1 233 ? 0.066 7.219 -9.163 1.00 91.56 233 PRO A N 1
ATOM 1741 C CA . PRO A 1 233 ? 0.789 5.954 -9.084 1.00 91.56 233 PRO A CA 1
ATOM 1742 C C . PRO A 1 233 ? 0.505 5.039 -10.289 1.00 91.56 233 PRO A C 1
ATOM 1744 O O . PRO A 1 233 ? 1.354 4.228 -10.657 1.00 91.56 233 PRO A O 1
ATOM 1747 N N . ASP A 1 234 ? -0.631 5.210 -10.967 1.00 93.12 234 ASP A N 1
ATOM 1748 C CA . ASP A 1 234 ? -0.969 4.472 -12.186 1.00 93.12 234 ASP A CA 1
ATOM 1749 C C . ASP A 1 234 ? -0.083 4.895 -13.358 1.00 93.12 234 ASP A C 1
ATOM 1751 O O . ASP A 1 234 ? 0.479 4.061 -14.075 1.00 93.12 234 ASP A O 1
ATOM 1755 N N . ARG A 1 235 ? 0.094 6.208 -13.548 1.00 93.94 235 ARG A N 1
ATOM 1756 C CA . ARG A 1 235 ? 1.038 6.732 -14.538 1.00 93.94 235 ARG A CA 1
ATOM 1757 C C . ARG A 1 235 ? 2.469 6.338 -14.195 1.00 93.94 235 ARG A C 1
ATOM 1759 O O . ARG A 1 235 ? 3.232 6.039 -15.116 1.00 93.94 235 ARG A O 1
ATOM 1766 N N . ALA A 1 236 ? 2.830 6.323 -12.911 1.00 94.31 236 ALA A N 1
ATOM 1767 C CA . ALA A 1 236 ? 4.135 5.848 -12.469 1.00 94.31 236 ALA A CA 1
ATOM 1768 C C . ALA A 1 236 ? 4.375 4.395 -12.893 1.00 94.31 236 ALA A C 1
ATOM 1770 O O . ALA A 1 236 ? 5.380 4.126 -13.548 1.00 94.31 236 ALA A O 1
ATOM 1771 N N . PHE A 1 237 ? 3.430 3.494 -12.609 1.00 95.81 237 PHE A N 1
ATOM 1772 C CA . PHE A 1 237 ? 3.503 2.086 -12.999 1.00 95.81 237 PHE A CA 1
ATOM 1773 C C . PHE A 1 237 ? 3.676 1.911 -14.513 1.00 95.81 237 PHE A C 1
ATOM 1775 O O . PHE A 1 237 ? 4.649 1.297 -14.951 1.00 95.81 237 PHE A O 1
ATOM 1782 N N . ARG A 1 238 ? 2.807 2.524 -15.330 1.00 94.69 238 ARG A N 1
ATOM 1783 C CA . ARG A 1 238 ? 2.887 2.406 -16.800 1.00 94.69 238 ARG A CA 1
ATOM 1784 C C . ARG A 1 238 ? 4.222 2.898 -17.358 1.00 94.69 238 ARG A C 1
ATOM 1786 O O . ARG A 1 238 ? 4.796 2.272 -18.245 1.00 94.69 238 ARG A O 1
ATOM 1793 N N . ARG A 1 239 ? 4.740 4.018 -16.840 1.00 94.88 239 ARG A N 1
ATOM 1794 C CA . ARG A 1 239 ? 6.041 4.560 -17.264 1.00 94.88 239 ARG A CA 1
ATOM 1795 C C . ARG A 1 239 ? 7.206 3.682 -16.809 1.00 94.88 239 ARG A C 1
ATOM 1797 O O . ARG A 1 239 ? 8.150 3.522 -17.578 1.00 94.88 239 ARG A O 1
ATOM 1804 N N . ALA A 1 240 ? 7.131 3.111 -15.604 1.00 95.12 240 ALA A N 1
ATOM 1805 C CA . ALA A 1 240 ? 8.117 2.163 -15.088 1.00 95.12 240 ALA A CA 1
ATOM 1806 C C . ALA A 1 240 ? 8.241 0.954 -16.010 1.00 95.12 240 ALA A C 1
ATOM 1808 O O . ALA A 1 240 ? 9.333 0.610 -16.461 1.00 95.12 240 ALA A O 1
ATOM 1809 N N . VAL A 1 241 ? 7.098 0.343 -16.319 1.00 96.00 241 VAL A N 1
ATOM 1810 C CA . VAL A 1 241 ? 7.038 -0.859 -17.142 1.00 96.00 241 VAL A CA 1
ATOM 1811 C C . VAL A 1 241 ? 7.526 -0.562 -18.553 1.00 96.00 241 VAL A C 1
ATOM 1813 O O . VAL A 1 241 ? 8.372 -1.291 -19.063 1.00 96.00 241 VAL A O 1
ATOM 1816 N N . TYR A 1 242 ? 7.096 0.552 -19.148 1.00 95.00 242 TYR A N 1
ATOM 1817 C CA . TYR A 1 242 ? 7.575 0.955 -20.468 1.00 95.00 242 TYR A CA 1
ATOM 1818 C C . TYR A 1 242 ? 9.093 1.196 -20.507 1.00 95.00 242 TYR A C 1
ATOM 1820 O O . TYR A 1 242 ? 9.755 0.814 -21.472 1.00 95.00 242 TYR A O 1
ATOM 1828 N N . ALA A 1 243 ? 9.670 1.786 -19.453 1.00 94.06 243 ALA A N 1
ATOM 1829 C CA . ALA A 1 243 ? 11.120 1.938 -19.348 1.00 94.06 243 ALA A CA 1
ATOM 1830 C C . ALA A 1 243 ? 11.830 0.576 -19.333 1.00 94.06 243 ALA A C 1
ATOM 1832 O O . ALA A 1 243 ? 12.817 0.401 -20.042 1.00 94.06 243 ALA A O 1
ATOM 1833 N N . LEU A 1 244 ? 11.312 -0.399 -18.580 1.00 94.94 244 LEU A N 1
ATOM 1834 C CA . LEU A 1 244 ? 11.879 -1.747 -18.538 1.00 94.94 244 LEU A CA 1
ATOM 1835 C C . LEU A 1 244 ? 11.745 -2.473 -19.889 1.00 94.94 244 LEU A C 1
ATOM 1837 O O . LEU A 1 244 ? 12.725 -3.036 -20.365 1.00 94.94 244 LEU A O 1
ATOM 1841 N N . GLN A 1 245 ? 10.583 -2.396 -20.548 1.00 94.50 245 GLN A N 1
ATOM 1842 C CA . GLN A 1 245 ? 10.370 -2.970 -21.888 1.00 94.50 245 GLN A CA 1
ATOM 1843 C C . GLN A 1 245 ? 11.365 -2.422 -22.917 1.00 94.50 245 GLN A C 1
ATOM 1845 O O . GLN A 1 245 ? 11.919 -3.180 -23.714 1.00 94.50 245 GLN A O 1
ATOM 1850 N N . LEU A 1 246 ? 11.608 -1.106 -22.892 1.00 92.38 246 LEU A N 1
ATOM 1851 C CA . LEU A 1 246 ? 12.576 -0.464 -23.777 1.00 92.38 246 LEU A CA 1
ATOM 1852 C C . LEU A 1 246 ? 13.963 -1.078 -23.581 1.00 92.38 246 LEU A C 1
ATOM 1854 O O . LEU A 1 246 ? 14.591 -1.516 -24.540 1.00 92.38 246 LEU A O 1
ATOM 1858 N N . VAL A 1 247 ? 14.406 -1.153 -22.330 1.00 90.56 247 VAL A N 1
ATOM 1859 C CA . VAL A 1 247 ? 15.725 -1.663 -21.961 1.00 90.56 247 VAL A CA 1
ATOM 1860 C C . VAL A 1 247 ? 15.912 -3.130 -22.381 1.00 90.56 247 VAL A C 1
ATOM 1862 O O . VAL A 1 247 ? 16.969 -3.506 -22.884 1.00 90.56 247 VAL A O 1
ATOM 1865 N N . GLU A 1 248 ? 14.878 -3.958 -22.260 1.00 87.69 248 GLU A N 1
ATOM 1866 C CA . GLU A 1 248 ? 14.944 -5.367 -22.661 1.00 87.69 248 GLU A CA 1
ATOM 1867 C C . GLU A 1 248 ? 14.914 -5.598 -24.163 1.00 87.69 248 GLU A C 1
ATOM 1869 O O . GLU A 1 248 ? 15.617 -6.476 -24.660 1.00 87.69 248 GLU A O 1
ATOM 1874 N N . SER A 1 249 ? 14.133 -4.803 -24.898 1.00 88.81 249 SER A N 1
ATOM 1875 C CA . SER A 1 249 ? 14.050 -4.928 -26.356 1.00 88.81 249 SER A CA 1
ATOM 1876 C C . SER A 1 249 ? 15.412 -4.769 -27.046 1.00 88.81 249 SER A C 1
ATOM 1878 O O . SER A 1 249 ? 15.607 -5.279 -28.149 1.00 88.81 249 SER A O 1
ATOM 1880 N N . TYR A 1 250 ? 16.357 -4.102 -26.374 1.00 83.94 250 TYR A N 1
ATOM 1881 C CA . TYR A 1 250 ? 17.753 -3.997 -26.781 1.00 83.94 250 TYR A CA 1
ATOM 1882 C C . TYR A 1 250 ? 18.627 -5.130 -26.245 1.00 83.94 250 TYR A C 1
ATOM 1884 O O . TYR A 1 250 ? 19.478 -5.609 -26.980 1.00 83.94 250 TYR A O 1
ATOM 1892 N N . ALA A 1 251 ? 18.423 -5.584 -25.005 1.00 77.06 251 ALA A N 1
ATOM 1893 C CA . ALA A 1 251 ? 19.199 -6.687 -24.431 1.00 77.06 251 ALA A CA 1
ATOM 1894 C C . ALA A 1 251 ? 18.943 -8.047 -25.111 1.00 77.06 251 ALA A C 1
ATOM 1896 O O . ALA A 1 251 ? 19.758 -8.955 -24.975 1.00 77.06 251 ALA A O 1
ATOM 1897 N N . ALA A 1 252 ? 17.812 -8.200 -25.805 1.00 79.50 252 ALA A N 1
ATOM 1898 C CA . ALA A 1 252 ? 17.457 -9.409 -26.548 1.00 79.50 252 ALA A CA 1
ATOM 1899 C C . ALA A 1 252 ? 18.032 -9.467 -27.981 1.00 79.50 252 ALA A C 1
ATOM 1901 O O . ALA A 1 252 ? 17.786 -10.452 -28.679 1.00 79.50 252 ALA A O 1
ATOM 1902 N N . ARG A 1 253 ? 18.736 -8.421 -28.435 1.00 78.62 253 ARG A N 1
ATOM 1903 C CA . ARG A 1 253 ? 19.405 -8.354 -29.746 1.00 78.62 253 ARG A CA 1
ATOM 1904 C C . ARG A 1 253 ? 20.890 -8.647 -29.605 1.00 78.62 253 ARG A C 1
ATOM 1906 O O . ARG A 1 253 ? 21.422 -9.293 -30.531 1.00 78.62 253 ARG A O 1
#

Mean predicted aligned error: 7.25 Å